Protein 1E3J (pdb70)

Radius of gyration: 20.03 Å; Cα contacts (8 Å, |Δi|>4): 865; chains: 1; bounding box: 38×59×44 Å

B-factor: mean 48.91, std 12.41, range [24.47, 86.2]

CATH classification: 3.40.50.720 (+1 more: 3.90.180.10)

Organism: Bemisia argentifolii (NCBI:txid77855)

Secondary structure (DSSP, 8-state):
--EEEEEEETTEEEEEE-PPP---TTEEEEEEEEEEE-HHHHHHHHHSBSSS-B--S-EE---EEEEEEEEE-TT--S--TT-EEEE--EE--SSSHHHHTT-GGG-TT-EETTBTTB--S-BSEEEEEGGGEEEPPTTS-HHHHHTHHHHHHHHHHHHHHT--TT-EEEEE--SHHHHHHHHHHHHTT-EEEEEES-HHHHHHHHHTT-SEEEE--TTTS-HHHHHHHHHHHSSSPPSEEEE-S--HHHHHHHHHHSPTT-EEEE-S--SS-----HHHHHTTT-EEEE--S-SS-HHHHHHHHHTTS---GGGEEEEEEGGGHHHHHHHHHH--TT-SEEEEE---

Nearest PDB structures (foldseek):
  1e3j-assembly1_A  TM=1.003E+00  e=1.123E-73  Bemisia argentifolii
  3qe3-assembly1_A  TM=9.804E-01  e=4.652E-51  Ovis aries
  3m6i-assembly1_A  TM=9.464E-01  e=6.257E-39  Neurospora crassa
  7y9p-assembly1_A  TM=9.381E-01  e=5.580E-39  Scheffersomyces stipitis
  4ejm-assembly1_A  TM=9.202E-01  e=3.554E-31  Sinorhizobium meliloti 1021

Foldseek 3Di:
DKFFFKDAFAQDTDTGHDDADDEAQQKFKWQWFKFWDAVQLLCCRHHQANPPQHNPGIAGATALTKGFTQGHHNNDDPDDGGFIWQAQFKDAPCPDPCNVVQNRLPHPPIAGDHRPPHHHPLIRMDMDGPVRTDTADPPQDRHNSSVLQLLQLLLQLCVVQVQAAPAEEEEEAQFQNSLSVLLNNVLRNYAYEYEEQFPLSLVVSVVSPHNHYYHDDCVPDPLVVVLVVVPVRDPAQGLEYEYQALAQSSVQSQQVRHAQLGEYEYEHNHDDDHDHDVVSCVVRVYYYHYGRRHGPRSVVSSVCVVVPSGDCVVQAQEEEESVCVVVQSVLNVVPDSSHHMYMYTYDD

InterPro domains:
  IPR002328 Alcohol dehydrogenase, zinc-type, conserved site [PS00059] (65-79)
  IPR011032 GroES-like superfamily [SSF50129] (6-177)
  IPR013149 Alcohol dehydrogenase-like, C-terminal [PF00107] (179-309)
  IPR013154 Alcohol dehydrogenase-like, N-terminal [PF08240] (28-141)
  IPR020843 Enoylreductase domain [SM00829] (12-347)
  IPR036291 NAD(P)-binding domain superfamily [SSF51735] (142-312)
  IPR045306 Sorbitol dehydrogenase-like [cd05285] (7-349)

Sequence (348 aa):
DNLSAVLYKQNDLRLEQRPIPEPKEDEVLLQMAYVGICGSDVHYYEHGRIADFIVKDPMVIGHEASGTVVKVGKNVKHLKKGDRVAVEPGVPCRRCQFCKEGKYNLCPDLTFCATPPDDGNLARYYVHAADFCHKLPDNVSLEEGALLEPLSVGVHACRRAGVQLGTTVLVIGAGPIGLVSVLAAKAYGAFVVCTARSPRRLEVAKNCGADVTLVVDPAKEEESSIIERRIRSAIGDLPNVTIDCSGNEKCITIGINITRTGGTTLMLVGMGSQMVTVPLVNACAREIDIKSVFRYCNDYPIALEMVASGRCNVKQLVTHSFKLEQTVDAFEAARKKADNTIKVMISCRQ

Solvent-accessible surface area: 15018 Å² total; per-residue (Å²): 129,3,24,0,0,0,0,67,113,60,100,26,16,101,58,54,107,70,114,75,46,119,19,138,67,65,29,0,11,0,69,0,0,43,0,0,5,33,53,50,0,12,78,10,20,68,105,8,109,37,59,90,113,85,14,87,105,60,2,8,0,0,11,4,1,0,0,33,1,51,103,50,6,97,118,18,99,110,4,142,162,44,8,65,0,0,0,4,1,4,22,10,36,97,184,28,63,94,22,164,138,41,46,26,13,87,7,95,97,36,59,13,5,2,18,10,126,46,63,3,0,0,5,29,39,28,25,9,7,4,76,15,4,33,109,6,49,108,101,0,45,13,47,18,1,0,2,0,11,4,0,0,18,0,0,16,0,0,112,106,17,36,7,114,153,72,7,21,0,0,0,8,17,4,24,40,49,0,0,0,0,0,6,0,0,64,26,60,31,2,83,0,0,0,8,7,159,7,92,55,37,9,133,32,0,69,106,10,27,8,68,32,47,28,73,5,27,26,88,179,51,132,43,86,52,0,22,94,80,1,97,83,35,23,70,87,25,0,37,4,0,0,1,24,49,5,62,69,116,13,17,31,7,0,0,39,0,0,69,84,55,5,15,0,0,54,24,31,68,46,110,72,178,57,117,40,28,102,114,60,5,104,85,69,136,11,75,66,66,70,16,97,53,5,16,80,1,2,71,61,0,26,100,10,10,23,56,65,148,4,68,0,122,46,3,27,56,44,87,46,65,0,86,91,0,64,43,0,0,73,22,13,99,65,86,47,91,98,12,16,5,3,2,0,34,1,124,123

Structure (mmCIF, N/CA/C/O backbone):
data_1E3J
#
_entry.id   1E3J
#
_cell.length_a   78.822
_cell.length_b   98.395
_cell.length_c   120.924
_cell.angle_alpha   90.00
_cell.angle_beta   90.00
_cell.angle_gamma   90.00
#
_symmetry.space_group_name_H-M   'I 2 2 2'
#
loop_
_entity.id
_entity.type
_entity.pdbx_description
1 polymer 'NADP(H)-DEPENDENT KETOSE REDUCTASE'
2 non-polymer 'ZINC ION'
3 non-polymer 'PHOSPHATE ION'
4 non-polymer 'BORIC ACID'
5 water water
#
loop_
_atom_site.group_PDB
_atom_site.id
_atom_site.type_symbol
_atom_site.label_atom_id
_atom_site.label_alt_id
_atom_site.label_comp_id
_atom_site.label_asym_id
_atom_site.label_entity_id
_atom_site.label_seq_id
_atom_site.pdbx_PDB_ins_code
_atom_site.Cartn_x
_atom_site.Cartn_y
_atom_site.Cartn_z
_atom_site.occupancy
_atom_site.B_iso_or_equiv
_atom_site.auth_seq_id
_atom_site.auth_comp_id
_atom_site.auth_asym_id
_atom_site.auth_atom_id
_atom_site.pdbx_PDB_model_num
ATOM 1 N N . ASP A 1 4 ? 55.012 42.582 76.378 1.00 61.54 4 ASP A N 1
ATOM 2 C CA . ASP A 1 4 ? 54.509 41.558 75.429 1.00 58.31 4 ASP A CA 1
ATOM 3 C C . ASP A 1 4 ? 55.578 40.488 75.206 1.00 57.24 4 ASP A C 1
ATOM 4 O O . ASP A 1 4 ? 55.557 39.780 74.192 1.00 55.03 4 ASP A O 1
ATOM 9 N N . ASN A 1 5 ? 56.530 40.411 76.140 1.00 54.96 5 ASN A N 1
ATOM 10 C CA . ASN A 1 5 ? 57.555 39.376 76.108 1.00 51.64 5 ASN A CA 1
ATOM 11 C C . ASN A 1 5 ? 57.854 38.843 77.506 1.00 49.87 5 ASN A C 1
ATOM 12 O O . ASN A 1 5 ? 59.004 38.882 77.987 1.00 48.40 5 ASN A O 1
ATOM 17 N N . LEU A 1 6 ? 56.800 38.370 78.168 1.00 48.29 6 LEU A N 1
ATOM 18 C CA . LEU A 1 6 ? 56.932 37.775 79.498 1.00 47.45 6 LEU A CA 1
ATOM 19 C C . LEU A 1 6 ? 57.868 36.569 79.303 1.00 46.67 6 LEU A C 1
ATOM 20 O O . LEU A 1 6 ? 57.778 35.867 78.286 1.00 46.15 6 LEU A O 1
ATOM 25 N N . SER A 1 7 ? 58.734 36.317 80.274 1.00 44.60 7 SER A N 1
ATOM 26 C CA . SER A 1 7 ? 59.702 35.228 80.175 1.00 44.03 7 SER A CA 1
ATOM 27 C C . SER A 1 7 ? 59.864 34.607 81.531 1.00 43.71 7 SER A C 1
ATOM 28 O O . SER A 1 7 ? 59.758 35.307 82.525 1.00 45.05 7 SER A O 1
ATOM 31 N N . ALA A 1 8 ? 60.104 33.303 81.587 1.00 41.65 8 ALA A N 1
ATOM 32 C CA . ALA A 1 8 ? 60.300 32.656 82.868 1.00 44.12 8 ALA A CA 1
ATOM 33 C C . ALA A 1 8 ? 61.803 32.652 83.189 1.00 45.93 8 ALA A C 1
ATOM 34 O O . ALA A 1 8 ? 62.549 31.845 82.638 1.00 48.53 8 ALA A O 1
ATOM 36 N N . VAL A 1 9 ? 62.244 33.550 84.074 1.00 46.36 9 VAL A N 1
ATOM 37 C CA . VAL A 1 9 ? 63.649 33.677 84.436 1.00 46.58 9 VAL A CA 1
ATOM 38 C C . VAL A 1 9 ? 64.045 33.028 85.761 1.00 49.46 9 VAL A C 1
ATOM 39 O O . VAL A 1 9 ? 63.497 33.342 86.814 1.00 52.74 9 VAL A O 1
ATOM 43 N N . LEU A 1 10 ? 65.020 32.134 85.715 1.00 49.73 10 LEU A N 1
ATOM 44 C CA . LEU A 1 10 ? 65.489 31.462 86.921 1.00 51.97 10 LEU A CA 1
ATOM 45 C C . LEU A 1 10 ? 66.692 32.228 87.465 1.00 52.82 10 LEU A C 1
ATOM 46 O O . LEU A 1 10 ? 67.732 32.317 86.800 1.00 52.99 10 LEU A O 1
ATOM 51 N N . TYR A 1 11 ? 66.540 32.797 88.660 1.00 53.36 11 TYR A N 1
ATOM 52 C CA . TYR A 1 11 ? 67.607 33.576 89.288 1.00 53.78 11 TYR A CA 1
ATOM 53 C C . TYR A 1 11 ? 68.554 32.717 90.107 1.00 54.49 11 TYR A C 1
ATOM 54 O O . TYR A 1 11 ? 69.726 33.034 90.237 1.00 56.22 11 TYR A O 1
ATOM 63 N N . LYS A 1 12 ? 68.048 31.629 90.663 1.00 55.84 12 LYS A N 1
ATOM 64 C CA . LYS A 1 12 ? 68.874 30.735 91.462 1.00 57.60 12 LYS A CA 1
ATOM 65 C C . LYS A 1 12 ? 67.901 29.714 91.946 1.00 57.60 12 LYS A C 1
ATOM 66 O O . LYS A 1 12 ? 66.709 29.831 91.673 1.00 58.53 12 LYS A O 1
ATOM 72 N N . GLN A 1 13 ? 68.388 28.719 92.670 1.00 59.59 13 GLN A N 1
ATOM 73 C CA . GLN A 1 13 ? 67.516 27.659 93.157 1.00 62.01 13 GLN A CA 1
ATOM 74 C C . GLN A 1 13 ? 66.241 28.193 93.803 1.00 63.02 13 GLN A C 1
ATOM 75 O O . GLN A 1 13 ? 66.282 29.005 94.713 1.00 62.91 13 GLN A O 1
ATOM 78 N N . ASN A 1 14 ? 65.110 27.722 93.299 1.00 63.95 14 ASN A N 1
ATOM 79 C CA . ASN A 1 14 ? 63.794 28.106 93.777 1.00 64.93 14 ASN A CA 1
ATOM 80 C C . ASN A 1 14 ? 63.346 29.531 93.522 1.00 63.87 14 ASN A C 1
ATOM 81 O O . ASN A 1 14 ? 62.267 29.926 93.962 1.00 64.54 14 ASN A O 1
ATOM 86 N N . ASP A 1 15 ? 64.153 30.310 92.813 1.00 61.42 15 ASP A N 1
ATOM 87 C CA . ASP A 1 15 ? 63.757 31.679 92.518 1.00 58.31 15 ASP A CA 1
ATOM 88 C C . ASP A 1 15 ? 63.506 31.804 91.013 1.00 56.73 15 ASP A C 1
ATOM 89 O O . ASP A 1 15 ? 64.407 32.163 90.246 1.00 55.55 15 ASP A O 1
ATOM 94 N N . LEU A 1 16 ? 62.277 31.491 90.610 1.00 54.23 16 LEU A N 1
ATOM 95 C CA . LEU A 1 16 ? 61.867 31.553 89.219 1.00 54.26 16 LEU A CA 1
ATOM 96 C C . LEU A 1 16 ? 60.874 32.686 89.089 1.00 53.39 16 LEU A C 1
ATOM 97 O O . LEU A 1 16 ? 59.768 32.616 89.614 1.00 54.80 16 LEU A O 1
ATOM 102 N N . ARG A 1 17 ? 61.261 33.712 88.351 1.00 51.93 17 ARG A N 1
ATOM 103 C CA . ARG A 1 17 ? 60.427 34.878 88.204 1.00 49.98 17 ARG A CA 1
ATOM 104 C C . ARG A 1 17 ? 59.873 35.091 86.805 1.00 50.90 17 ARG A C 1
ATOM 105 O O . ARG A 1 17 ? 60.590 34.963 85.833 1.00 52.72 17 ARG A O 1
ATOM 113 N N . LEU A 1 18 ? 58.593 35.425 86.700 1.00 49.80 18 LEU A N 1
ATOM 114 C CA . LEU A 1 18 ? 57.981 35.691 85.409 1.00 50.11 18 LEU A CA 1
ATOM 115 C C . LEU A 1 18 ? 58.108 37.163 85.129 1.00 51.93 18 LEU A C 1
ATOM 116 O O . LEU A 1 18 ? 57.372 37.973 85.689 1.00 54.53 18 LEU A O 1
ATOM 121 N N . GLU A 1 19 ? 59.020 37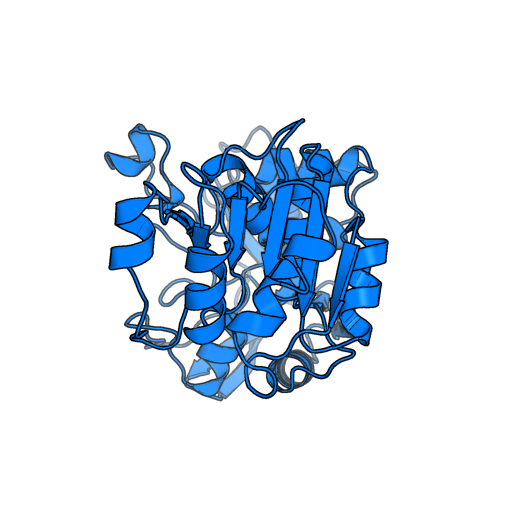.544 84.256 1.00 51.54 19 GLU A N 1
ATOM 122 C CA . GLU A 1 19 ? 59.167 38.957 83.994 1.00 52.51 19 GLU A CA 1
ATOM 123 C C . GLU A 1 19 ? 59.449 39.244 82.542 1.00 52.58 19 GLU A C 1
ATOM 124 O O . GLU A 1 19 ? 59.816 38.346 81.779 1.00 52.82 19 GLU A O 1
ATOM 130 N N . GLN A 1 20 ? 59.288 40.507 82.175 1.00 50.69 20 GLN A N 1
ATOM 131 C CA . GLN A 1 20 ? 59.541 40.967 80.832 1.00 51.37 20 GLN A CA 1
ATOM 132 C C . GLN A 1 20 ? 61.030 40.896 80.455 1.00 51.22 20 GLN A C 1
ATOM 133 O O . GLN A 1 20 ? 61.915 40.992 81.307 1.00 51.20 20 GLN A O 1
ATOM 139 N N . ARG A 1 21 ? 61.283 40.735 79.161 1.00 50.38 21 ARG A N 1
ATOM 140 C CA . ARG A 1 21 ? 62.635 40.709 78.610 1.00 49.31 21 ARG A CA 1
ATOM 141 C C . ARG A 1 21 ? 62.487 41.444 77.305 1.00 48.67 21 ARG A C 1
ATOM 142 O O . ARG A 1 21 ? 61.400 41.493 76.729 1.00 47.88 21 ARG A O 1
ATOM 150 N N . PRO A 1 22 ? 63.557 42.073 76.833 1.00 50.26 22 PRO A N 1
ATOM 151 C CA . PRO A 1 22 ? 63.343 42.745 75.548 1.00 51.12 22 PRO A CA 1
ATOM 152 C C . PRO A 1 22 ? 63.118 41.690 74.443 1.00 52.08 22 PRO A C 1
ATOM 153 O O . PRO A 1 22 ? 63.511 40.536 74.597 1.00 52.45 22 PRO A O 1
ATOM 157 N N . ILE A 1 23 ? 62.451 42.068 73.356 1.00 52.84 23 ILE A N 1
ATOM 158 C CA . ILE A 1 23 ? 62.243 41.135 72.257 1.00 53.17 23 ILE A CA 1
ATOM 159 C C . ILE A 1 23 ? 63.566 41.018 71.491 1.00 53.95 23 ILE A C 1
ATOM 160 O O . ILE A 1 23 ? 64.136 42.018 71.048 1.00 52.53 23 ILE A O 1
ATOM 165 N N . PRO A 1 24 ? 64.072 39.786 71.334 1.00 54.09 24 PRO A N 1
ATOM 166 C CA . PRO A 1 24 ? 65.332 39.539 70.622 1.00 53.91 24 PRO A CA 1
ATOM 167 C C . PRO A 1 24 ? 65.267 39.896 69.136 1.00 54.56 24 PRO A C 1
ATOM 168 O O . PRO A 1 24 ? 64.198 39.902 68.510 1.00 52.98 24 PRO A O 1
ATOM 172 N N . GLU A 1 25 ? 66.433 40.182 68.581 1.00 56.49 25 GLU A N 1
ATOM 173 C CA . GLU A 1 25 ? 66.563 40.505 67.169 1.00 58.83 25 GLU A CA 1
ATOM 174 C C . GLU A 1 25 ? 67.401 39.405 66.474 1.00 57.71 25 GLU A C 1
ATOM 175 O O . GLU A 1 25 ? 68.492 39.060 66.942 1.00 56.95 25 GLU A O 1
ATOM 181 N N . PRO A 1 26 ? 66.888 38.846 65.354 1.00 56.15 26 PRO A N 1
ATOM 182 C CA . PRO A 1 26 ? 67.484 37.789 64.524 1.00 56.27 26 PRO A CA 1
ATOM 183 C C . PRO A 1 26 ? 68.753 38.150 63.746 1.00 57.23 26 PRO A C 1
ATOM 184 O O . PRO A 1 26 ? 68.764 39.106 62.973 1.00 57.29 26 PRO A O 1
ATOM 188 N N . LYS A 1 27 ? 69.811 37.370 63.917 1.00 57.59 27 LYS A N 1
ATOM 189 C CA . LYS A 1 27 ? 71.021 37.612 63.140 1.00 58.86 27 LYS A CA 1
ATOM 190 C C . LYS A 1 27 ? 70.799 37.062 61.723 1.00 57.53 27 LYS A C 1
ATOM 191 O O . LYS A 1 27 ? 69.733 36.512 61.423 1.00 55.86 27 LYS A O 1
ATOM 197 N N . GLU A 1 28 ? 71.806 37.212 60.859 1.00 57.62 28 GLU A N 1
ATOM 198 C CA . GLU A 1 28 ? 71.705 36.804 59.458 1.00 56.28 28 GLU A CA 1
ATOM 199 C C . GLU A 1 28 ? 71.141 35.411 59.217 1.00 55.85 28 GLU A C 1
ATOM 200 O O . GLU A 1 28 ? 70.329 35.205 58.303 1.00 54.78 28 GLU A O 1
ATOM 203 N N . ASP A 1 29 ? 71.561 34.477 60.065 1.00 55.47 29 ASP A N 1
ATOM 204 C CA . ASP A 1 29 ? 71.183 33.069 59.975 1.00 56.77 29 ASP A CA 1
ATOM 205 C C . ASP A 1 29 ? 70.098 32.578 60.954 1.00 56.02 29 ASP A C 1
ATOM 206 O O . ASP A 1 29 ? 69.888 31.358 61.080 1.00 54.63 29 ASP A O 1
ATOM 211 N N . GLU A 1 30 ? 69.413 33.505 61.630 1.00 53.89 30 GLU A N 1
ATOM 212 C CA . GLU A 1 30 ? 68.406 33.147 62.631 1.00 51.01 30 GLU A CA 1
ATOM 213 C C . GLU A 1 30 ? 67.006 33.552 62.254 1.00 50.95 30 GLU A C 1
ATOM 214 O O . GLU A 1 30 ? 66.795 34.228 61.252 1.00 52.14 30 GLU A O 1
ATOM 220 N N . VAL A 1 31 ? 66.036 33.137 63.063 1.00 50.03 31 VAL A N 1
ATOM 221 C CA . VAL A 1 31 ? 64.663 33.536 62.828 1.00 49.79 31 VAL A CA 1
ATOM 222 C C . VAL A 1 31 ? 64.094 33.916 64.175 1.00 50.03 31 VAL A C 1
ATOM 223 O O . VAL A 1 31 ? 64.569 33.438 65.211 1.00 49.46 31 VAL A O 1
ATOM 227 N N . LEU A 1 32 ? 63.092 34.792 64.145 1.00 48.69 32 LEU A N 1
ATOM 228 C CA . LEU A 1 32 ? 62.427 35.255 65.342 1.00 46.34 32 LEU A CA 1
ATOM 229 C C . LEU A 1 32 ? 61.188 34.428 65.489 1.00 44.53 32 LEU A C 1
ATOM 230 O O . LEU A 1 32 ? 60.380 34.321 64.560 1.00 43.98 32 LEU A O 1
ATOM 235 N N . LEU A 1 33 ? 61.021 33.848 66.663 1.00 44.25 33 LEU A N 1
ATOM 236 C CA . LEU A 1 33 ? 59.845 33.027 66.904 1.00 44.67 33 LEU A CA 1
ATOM 237 C C . LEU A 1 33 ? 58.892 33.566 67.953 1.00 45.31 33 LEU A C 1
ATOM 238 O O . LEU A 1 33 ? 59.317 34.055 69.018 1.00 44.57 33 LEU A O 1
ATOM 243 N N . GLN A 1 34 ? 57.604 33.431 67.663 1.00 44.95 34 GLN A N 1
ATOM 244 C CA . GLN A 1 34 ? 56.564 33.787 68.615 1.00 44.67 34 GLN A CA 1
ATOM 245 C C . GLN A 1 34 ? 56.289 32.406 69.195 1.00 42.74 34 GLN A C 1
ATOM 246 O O . GLN A 1 34 ? 55.678 31.567 68.537 1.00 42.94 34 GLN A O 1
ATOM 252 N N . MET A 1 35 ? 56.758 32.155 70.411 1.00 41.97 35 MET A N 1
ATOM 253 C CA . MET A 1 35 ? 56.616 30.831 70.985 1.00 41.52 35 MET A CA 1
ATOM 254 C C . MET A 1 35 ? 55.200 30.359 71.102 1.00 42.86 35 MET A C 1
ATOM 255 O O . MET A 1 35 ? 54.269 31.177 71.248 1.00 44.25 35 MET A O 1
ATOM 260 N N . ALA A 1 36 ? 55.025 29.039 71.031 1.00 41.20 36 ALA A N 1
ATOM 261 C CA . ALA A 1 36 ? 53.701 28.449 71.151 1.00 42.04 36 ALA A CA 1
ATOM 262 C C . ALA A 1 36 ? 53.565 27.492 72.356 1.00 42.60 36 ALA A C 1
ATOM 263 O O . ALA A 1 36 ? 52.716 27.694 73.220 1.00 42.12 36 ALA A O 1
ATOM 265 N N . TYR A 1 37 ? 54.401 26.455 72.413 1.00 43.71 37 TYR A N 1
ATOM 266 C CA . TYR A 1 37 ? 54.355 25.504 73.503 1.00 40.90 37 TYR A CA 1
ATOM 267 C C . TYR A 1 37 ? 55.769 25.182 73.990 1.00 42.51 37 TYR A C 1
ATOM 268 O O . TYR A 1 37 ? 56.740 25.221 73.218 1.00 43.65 37 TYR A O 1
ATOM 277 N N . VAL A 1 38 ? 55.882 24.879 75.276 1.00 41.13 38 VAL A N 1
ATOM 278 C CA . VAL A 1 38 ? 57.148 24.551 75.883 1.00 42.42 38 VAL A CA 1
ATOM 279 C C . VAL A 1 38 ? 56.882 23.479 76.929 1.00 42.31 38 VAL A C 1
ATOM 280 O O . VAL A 1 38 ? 56.135 23.708 77.894 1.00 41.30 38 VAL A O 1
ATOM 284 N N . GLY A 1 39 ? 57.475 22.309 76.720 1.00 40.71 39 GLY A N 1
ATOM 285 C CA . GLY A 1 39 ? 57.298 21.218 77.650 1.00 40.98 39 GLY A CA 1
ATOM 286 C C . GLY A 1 39 ? 58.395 21.326 78.678 1.00 43.08 39 GLY A C 1
ATOM 287 O O . GLY A 1 39 ? 59.400 22.001 78.457 1.00 43.49 39 GLY A O 1
ATOM 288 N N . ILE A 1 40 ? 58.220 20.689 79.821 1.00 43.88 40 ILE A N 1
ATOM 289 C CA . ILE A 1 40 ? 59.264 20.757 80.818 1.00 45.07 40 ILE A CA 1
ATOM 290 C C . ILE A 1 40 ? 59.609 19.359 81.273 1.00 45.59 40 ILE A C 1
ATOM 291 O O . ILE A 1 40 ? 58.772 18.468 81.205 1.00 42.04 40 ILE A O 1
ATOM 296 N N . CYS A 1 41 ? 60.855 19.154 81.704 1.00 48.09 41 CYS A N 1
ATOM 297 C CA . CYS A 1 41 ? 61.260 17.829 82.142 1.00 50.10 41 CYS A CA 1
ATOM 298 C C . CYS A 1 41 ? 62.019 17.886 83.453 1.00 50.57 41 CYS A C 1
ATOM 299 O O . CYS A 1 41 ? 62.202 18.959 84.038 1.00 49.18 41 CYS A O 1
ATOM 302 N N . GLY A 1 42 ? 62.472 16.722 83.907 1.00 52.51 42 GLY A N 1
ATOM 303 C CA . GLY A 1 42 ? 63.192 16.650 85.173 1.00 53.02 42 GLY A CA 1
ATOM 304 C C . GLY A 1 42 ? 64.389 17.578 85.217 1.00 52.24 42 GLY A C 1
ATOM 305 O O . GLY A 1 42 ? 64.719 18.167 86.255 1.00 51.64 42 GLY A O 1
ATOM 306 N N . SER A 1 43 ? 65.036 17.724 84.069 1.00 52.44 43 SER A N 1
ATOM 307 C CA . SER A 1 43 ? 66.197 18.588 83.974 1.00 52.44 43 SER A CA 1
ATOM 308 C C . SER A 1 43 ? 65.852 20.032 84.329 1.00 51.62 43 SER A C 1
ATOM 309 O O . SER A 1 43 ? 66.612 20.682 85.038 1.00 52.14 43 SER A O 1
ATOM 312 N N . ASP A 1 44 ? 64.722 20.544 83.842 1.00 52.09 44 ASP A N 1
ATOM 313 C CA . ASP A 1 44 ? 64.323 21.922 84.195 1.00 53.67 44 ASP A CA 1
ATOM 314 C C . ASP A 1 44 ? 64.015 21.953 85.698 1.00 53.28 44 ASP A C 1
ATOM 315 O O . ASP A 1 44 ? 64.459 22.835 86.433 1.00 52.67 44 ASP A O 1
ATOM 320 N N . VAL A 1 45 ? 63.243 20.978 86.150 1.00 53.51 45 VAL A N 1
ATOM 321 C CA . VAL A 1 45 ? 62.885 20.907 87.561 1.00 54.74 45 VAL A CA 1
ATOM 322 C C . VAL A 1 45 ? 64.126 20.895 88.452 1.00 54.60 45 VAL A C 1
ATOM 323 O O . VAL A 1 45 ? 64.181 21.591 89.455 1.00 54.94 45 VAL A O 1
ATOM 327 N N . HIS A 1 46 ? 65.121 20.111 88.070 1.00 55.27 46 HIS A N 1
ATOM 328 C CA . HIS A 1 46 ? 66.336 20.000 88.849 1.00 57.30 46 HIS A CA 1
ATOM 329 C C . HIS A 1 46 ? 67.082 21.332 88.901 1.00 58.30 46 HIS A C 1
ATOM 330 O O . HIS A 1 46 ? 67.630 21.713 89.941 1.00 57.78 46 HIS A O 1
ATOM 337 N N . TYR A 1 47 ? 67.113 22.055 87.794 1.00 58.50 47 TYR A N 1
ATOM 338 C CA . TYR A 1 47 ? 67.780 23.350 87.824 1.00 60.43 47 TYR A CA 1
ATOM 339 C C . TYR A 1 47 ? 67.039 24.236 88.827 1.00 63.16 47 TYR A C 1
ATOM 340 O O . TYR A 1 47 ? 67.642 24.984 89.602 1.00 62.27 47 TYR A O 1
ATOM 349 N N . TYR A 1 48 ? 65.715 24.114 88.800 1.00 66.21 48 TYR A N 1
ATOM 350 C CA . TYR A 1 48 ? 64.802 24.861 89.654 1.00 70.52 48 TYR A CA 1
ATOM 351 C C . TYR A 1 48 ? 64.983 24.617 91.159 1.00 71.52 48 TYR A C 1
ATOM 352 O O . TYR A 1 48 ? 65.057 25.560 91.940 1.00 70.65 48 TYR A O 1
ATOM 361 N N . GLU A 1 49 ? 65.052 23.355 91.556 1.00 73.52 49 GLU A N 1
ATOM 362 C CA . GLU A 1 49 ? 65.217 23.008 92.962 1.00 76.89 49 GLU A CA 1
ATOM 363 C C . GLU A 1 49 ? 66.620 23.283 93.513 1.00 78.55 49 GLU A C 1
ATOM 364 O O . GLU A 1 49 ? 66.781 23.928 94.562 1.00 79.55 49 GLU A O 1
ATOM 370 N N . HIS A 1 50 ? 67.630 22.795 92.794 1.00 79.08 50 HIS A N 1
ATOM 371 C CA . HIS A 1 50 ? 69.020 22.924 93.212 1.00 78.91 50 HIS A CA 1
ATOM 372 C C . HIS A 1 50 ? 69.832 24.020 92.529 1.00 78.48 50 HIS A C 1
ATOM 373 O O . HIS A 1 50 ? 70.983 24.250 92.888 1.00 78.97 50 HIS A O 1
ATOM 380 N N . GLY A 1 51 ? 69.252 24.700 91.548 1.00 78.20 51 GLY A N 1
ATOM 381 C CA . GLY A 1 51 ? 69.981 25.760 90.866 1.00 78.22 51 GLY A CA 1
ATOM 382 C C . GLY A 1 51 ? 71.193 25.302 90.072 1.00 78.67 51 GLY A C 1
ATOM 383 O O . GLY A 1 51 ? 72.069 26.105 89.759 1.00 78.11 51 GLY A O 1
ATOM 384 N N . ARG A 1 52 ? 71.232 24.013 89.738 1.00 79.31 52 ARG A N 1
ATOM 385 C CA . ARG A 1 52 ? 72.331 23.411 88.980 1.00 81.04 52 ARG A CA 1
ATOM 386 C C . ARG A 1 52 ? 71.964 21.959 88.646 1.00 81.85 52 ARG A C 1
ATOM 387 O O . ARG A 1 52 ? 71.377 21.269 89.477 1.00 81.77 52 ARG A O 1
ATOM 395 N N . ILE A 1 53 ? 72.302 21.485 87.446 1.00 82.75 53 ILE A N 1
ATOM 396 C CA . ILE A 1 53 ? 71.955 20.110 87.084 1.00 83.45 53 ILE A CA 1
ATOM 397 C C . ILE A 1 53 ? 73.184 19.233 86.907 1.00 84.39 53 ILE A C 1
ATOM 398 O O . ILE A 1 53 ? 73.087 18.104 86.410 1.00 84.67 53 ILE A O 1
ATOM 400 N N . ALA A 1 54 ? 74.335 19.754 87.330 1.00 84.74 54 ALA A N 1
ATOM 401 C CA . ALA A 1 54 ? 75.601 19.024 87.252 1.00 85.48 54 ALA A CA 1
ATOM 402 C C . ALA A 1 54 ? 76.734 19.948 87.682 1.00 85.52 54 ALA A C 1
ATOM 403 O O . ALA A 1 54 ? 76.718 20.514 88.777 1.00 85.63 54 ALA A O 1
ATOM 405 N N . ASP A 1 55 ? 77.735 20.073 86.823 1.00 84.87 55 ASP A N 1
ATOM 406 C CA . ASP A 1 55 ? 78.833 20.969 87.095 1.00 83.96 55 ASP A CA 1
ATOM 407 C C . ASP A 1 55 ? 78.347 22.191 86.336 1.00 83.30 55 ASP A C 1
ATOM 408 O O . ASP A 1 55 ? 78.987 23.239 86.320 1.00 83.49 55 ASP A O 1
ATOM 410 N N . PHE A 1 56 ? 77.198 22.020 85.681 1.00 82.51 56 PHE A N 1
ATOM 411 C CA . PHE A 1 56 ? 76.563 23.094 84.928 1.00 81.55 56 PHE A CA 1
ATOM 412 C C . PHE A 1 56 ? 75.714 23.854 85.953 1.00 80.96 56 PHE A C 1
ATOM 413 O O . PHE A 1 56 ? 74.584 23.461 86.250 1.00 80.77 56 PHE A O 1
ATOM 421 N N . ILE A 1 57 ? 76.267 24.930 86.508 1.00 80.32 57 ILE A N 1
ATOM 422 C CA . ILE A 1 57 ? 75.559 25.712 87.524 1.00 80.02 57 ILE A CA 1
ATOM 423 C C . ILE A 1 57 ? 75.050 27.069 87.039 1.00 79.72 57 ILE A C 1
ATOM 424 O O . ILE A 1 57 ? 75.751 27.792 86.305 1.00 78.51 57 ILE A O 1
ATOM 429 N N . VAL A 1 58 ? 73.831 27.410 87.467 1.00 78.46 58 VAL A N 1
ATOM 430 C CA . VAL A 1 58 ? 73.210 28.683 87.103 1.00 77.50 58 VAL A CA 1
ATOM 431 C C . VAL A 1 58 ? 73.841 29.778 87.948 1.00 77.05 58 VAL A C 1
ATOM 432 O O . VAL A 1 58 ? 73.455 29.999 89.095 1.00 76.82 58 VAL A O 1
ATOM 436 N N . LYS A 1 59 ? 74.826 30.447 87.366 1.00 76.37 59 LYS A N 1
ATOM 437 C CA . LYS A 1 59 ? 75.550 31.496 88.054 1.00 75.29 59 LYS A CA 1
ATOM 438 C C . LYS A 1 59 ? 74.813 32.824 87.984 1.00 74.61 59 LYS A C 1
ATOM 439 O O . LYS A 1 59 ? 74.868 33.615 88.919 1.00 75.57 59 LYS A O 1
ATOM 441 N N . ASP A 1 60 ? 74.118 33.057 86.875 1.00 73.75 60 ASP A N 1
ATOM 442 C CA . ASP A 1 60 ? 73.363 34.290 86.657 1.00 72.50 60 ASP A CA 1
ATOM 443 C C . ASP A 1 60 ? 71.949 33.956 86.166 1.00 70.43 60 ASP A C 1
ATOM 444 O O . ASP A 1 60 ? 71.697 32.840 85.703 1.00 69.47 60 ASP A O 1
ATOM 449 N N . PRO A 1 61 ? 71.004 34.915 86.269 1.00 68.00 61 PRO A N 1
ATOM 450 C CA . PRO A 1 61 ? 69.633 34.650 85.811 1.00 65.67 61 PRO A CA 1
ATOM 451 C C . PRO A 1 61 ? 69.627 34.050 84.402 1.00 63.00 61 PRO A C 1
ATOM 452 O O . PRO A 1 61 ? 70.347 34.504 83.515 1.00 63.68 61 PRO A O 1
ATOM 456 N N . MET A 1 62 ? 68.801 33.036 84.203 1.00 58.97 62 MET A N 1
ATOM 457 C CA . MET A 1 62 ? 68.738 32.353 82.925 1.00 55.61 62 MET A CA 1
ATOM 458 C C . MET A 1 62 ? 67.298 32.017 82.529 1.00 51.89 62 MET A C 1
ATOM 459 O O . MET A 1 62 ? 66.558 31.431 83.326 1.00 48.17 62 MET A O 1
ATOM 464 N N . VAL A 1 63 ? 66.890 32.395 81.314 1.00 48.86 63 VAL A N 1
ATOM 465 C CA . VAL A 1 63 ? 65.544 32.022 80.857 1.00 47.06 63 VAL A CA 1
ATOM 466 C C . VAL A 1 63 ? 65.561 30.500 80.812 1.00 45.71 63 VAL A C 1
ATOM 467 O O . VAL A 1 63 ? 66.517 29.895 80.371 1.00 47.37 63 VAL A O 1
ATOM 471 N N . ILE A 1 64 ? 64.494 29.900 81.292 1.00 45.73 64 ILE A N 1
ATOM 472 C CA . ILE A 1 64 ? 64.326 28.464 81.391 1.00 44.45 64 ILE A CA 1
ATOM 473 C C . ILE A 1 64 ? 63.568 27.949 80.126 1.00 42.25 64 ILE A C 1
ATOM 474 O O . ILE A 1 64 ? 63.070 28.744 79.324 1.00 40.31 64 ILE A O 1
ATOM 479 N N . GLY A 1 65 ? 63.505 26.632 79.944 1.00 39.95 65 GLY A N 1
ATOM 480 C CA . GLY A 1 65 ? 62.779 26.066 78.813 1.00 38.71 65 GLY A CA 1
ATOM 481 C C . GLY A 1 65 ? 63.595 25.583 77.620 1.00 38.76 65 GLY A C 1
ATOM 482 O O . GLY A 1 65 ? 64.421 26.333 77.102 1.00 39.23 65 GLY A O 1
ATOM 483 N N . HIS A 1 66 ? 63.376 24.338 77.183 1.00 39.33 66 HIS A N 1
ATOM 484 C CA . HIS A 1 66 ? 64.067 23.821 76.010 1.00 39.58 66 HIS A CA 1
ATOM 485 C C . HIS A 1 66 ? 63.289 22.820 75.116 1.00 40.88 66 HIS A C 1
ATOM 486 O O . HIS A 1 66 ? 63.848 22.259 74.173 1.00 45.27 66 HIS A O 1
ATOM 493 N N . GLU A 1 67 ? 62.027 22.550 75.402 1.00 41.39 67 GLU A N 1
ATOM 494 C CA . GLU A 1 67 ? 61.258 21.612 74.576 1.00 42.44 67 GLU A CA 1
ATOM 495 C C . GLU A 1 67 ? 60.169 22.461 73.976 1.00 42.47 67 GLU A C 1
ATOM 496 O O . GLU A 1 67 ? 59.061 22.529 74.521 1.00 43.81 67 GLU A O 1
ATOM 502 N N . ALA A 1 68 ? 60.458 23.065 72.833 1.00 40.12 68 ALA A N 1
ATOM 503 C CA . ALA A 1 68 ? 59.529 24.010 72.264 1.00 38.89 68 ALA A CA 1
ATOM 504 C C . ALA A 1 68 ? 59.225 24.019 70.787 1.00 40.78 68 ALA A C 1
ATOM 505 O O . ALA A 1 68 ? 59.852 23.321 69.961 1.00 39.74 68 ALA A O 1
ATOM 507 N N . SER A 1 69 ? 58.255 24.875 70.469 1.00 37.87 69 SER A N 1
ATOM 508 C CA . SER A 1 69 ? 57.818 25.115 69.112 1.00 41.33 69 SER A CA 1
ATOM 509 C C . SER A 1 69 ? 57.301 26.552 69.070 1.00 42.23 69 SER A C 1
ATOM 510 O O . SER A 1 69 ? 57.166 27.217 70.102 1.00 42.69 69 SER A O 1
ATOM 513 N N . GLY A 1 70 ? 56.987 27.016 67.875 1.00 42.56 70 GLY A N 1
ATOM 514 C CA . GLY A 1 70 ? 56.512 28.375 67.736 1.00 43.59 70 GLY A CA 1
ATOM 515 C C . GLY A 1 70 ? 56.387 28.734 66.277 1.00 44.71 70 GLY A C 1
ATOM 516 O O . GLY A 1 70 ? 56.671 27.906 65.388 1.00 45.31 70 GLY A O 1
ATOM 517 N N . THR A 1 71 ? 55.992 29.976 66.029 1.00 45.22 71 THR A N 1
ATOM 518 C CA . THR A 1 71 ? 55.782 30.447 64.677 1.00 46.87 71 THR A CA 1
ATOM 519 C C . THR A 1 71 ? 56.786 31.502 64.236 1.00 47.39 71 THR A C 1
ATOM 520 O O . THR A 1 71 ? 57.109 32.429 64.989 1.00 48.11 71 THR A O 1
ATOM 524 N N . VAL A 1 72 ? 57.295 31.351 63.012 1.00 49.02 72 VAL A N 1
ATOM 525 C CA . VAL A 1 72 ? 58.275 32.293 62.486 1.00 48.77 72 VAL A CA 1
ATOM 526 C C . VAL A 1 72 ? 57.605 33.638 62.280 1.00 51.43 72 VAL A C 1
ATOM 527 O O . VAL A 1 72 ? 56.595 33.766 61.590 1.00 50.34 72 VAL A O 1
ATOM 531 N N . VAL A 1 73 ? 58.185 34.649 62.890 1.00 53.69 73 VAL A N 1
ATOM 532 C CA . VAL A 1 73 ? 57.639 35.973 62.768 1.00 57.29 73 VAL A CA 1
ATOM 533 C C . VAL A 1 73 ? 58.511 36.812 61.837 1.00 59.33 73 VAL A C 1
ATOM 534 O O . VAL A 1 73 ? 57.999 37.512 60.971 1.00 60.15 73 VAL A O 1
ATOM 538 N N . LYS A 1 74 ? 59.827 36.675 61.983 1.00 60.79 74 LYS A N 1
ATOM 539 C CA . LYS A 1 74 ? 60.792 37.457 61.219 1.00 62.71 74 LYS A CA 1
ATOM 540 C C . LYS A 1 74 ? 62.018 36.589 60.954 1.00 62.43 74 LYS A C 1
ATOM 541 O O . LYS A 1 74 ? 62.385 35.772 61.793 1.00 61.93 74 LYS A O 1
ATOM 547 N N . VAL A 1 75 ? 62.664 36.777 59.807 1.00 62.39 75 VAL A N 1
ATOM 548 C CA . VAL A 1 75 ? 63.836 35.983 59.492 1.00 62.34 75 VAL A CA 1
ATOM 549 C C . VAL A 1 75 ? 65.031 36.838 59.100 1.00 63.19 75 VAL A C 1
ATOM 550 O O . VAL A 1 75 ? 64.867 37.860 58.440 1.00 64.70 75 VAL A O 1
ATOM 554 N N . GLY A 1 76 ? 66.222 36.409 59.523 1.00 63.19 76 GLY A N 1
ATOM 555 C CA . GLY A 1 76 ? 67.466 37.088 59.197 1.00 63.79 76 GLY A CA 1
ATOM 556 C C . GLY A 1 76 ? 67.755 37.071 57.697 1.00 64.93 76 GLY A C 1
ATOM 557 O O . GLY A 1 76 ? 67.205 36.255 56.954 1.00 64.75 76 GLY A O 1
ATOM 558 N N . LYS A 1 77 ? 68.632 37.968 57.247 1.00 65.92 77 LYS A N 1
ATOM 559 C CA . LYS A 1 77 ? 68.953 38.108 55.823 1.00 65.40 77 LYS A CA 1
ATOM 560 C C . LYS A 1 77 ? 69.189 36.850 54.994 1.00 65.89 77 LYS A C 1
ATOM 561 O O . LYS A 1 77 ? 68.517 36.629 53.981 1.00 65.98 77 LYS A O 1
ATOM 563 N N . ASN A 1 78 ? 70.134 36.021 55.419 1.00 65.85 78 ASN A N 1
ATOM 564 C CA . ASN A 1 78 ? 70.469 34.823 54.665 1.00 64.93 78 ASN A CA 1
ATOM 565 C C . ASN A 1 78 ? 69.550 33.619 54.815 1.00 65.12 78 ASN A C 1
ATOM 566 O O . ASN A 1 78 ? 69.757 32.591 54.163 1.00 64.62 78 ASN A O 1
ATOM 571 N N . VAL A 1 79 ? 68.516 33.746 55.644 1.00 63.79 79 VAL A N 1
ATOM 572 C CA . VAL A 1 79 ? 67.582 32.641 55.826 1.00 62.20 79 VAL A CA 1
ATOM 573 C C . VAL A 1 79 ? 66.663 32.512 54.624 1.00 62.17 79 VAL A C 1
ATOM 574 O O . VAL A 1 79 ? 65.870 33.416 54.329 1.00 61.91 79 VAL A O 1
ATOM 578 N N . LYS A 1 80 ? 66.748 31.376 53.942 1.00 62.04 80 LYS A N 1
ATOM 579 C CA . LYS A 1 80 ? 65.923 31.172 52.759 1.00 62.06 80 LYS A CA 1
ATOM 580 C C . LYS A 1 80 ? 64.882 30.073 52.863 1.00 61.54 80 LYS A C 1
ATOM 581 O O . LYS A 1 80 ? 63.841 30.160 52.222 1.00 62.59 80 LYS A O 1
ATOM 583 N N . HIS A 1 81 ? 65.140 29.044 53.668 1.00 60.79 81 HIS A N 1
ATOM 584 C CA . HIS A 1 81 ? 64.190 27.934 53.782 1.00 60.57 81 HIS A CA 1
ATOM 585 C C . HIS A 1 81 ? 62.957 28.156 54.674 1.00 59.98 81 HIS A C 1
ATOM 586 O O . HIS A 1 81 ? 61.955 27.454 54.550 1.00 61.12 81 HIS A O 1
ATOM 593 N N . LEU A 1 82 ? 63.020 29.121 55.574 1.00 59.83 82 LEU A N 1
ATOM 594 C CA . LEU A 1 82 ? 61.873 29.405 56.438 1.00 59.64 82 LEU A CA 1
ATOM 595 C C . LEU A 1 82 ? 61.397 30.823 56.153 1.00 59.69 82 LEU A C 1
ATOM 596 O O . LEU A 1 82 ? 62.204 31.716 55.859 1.00 59.69 82 LEU A O 1
ATOM 601 N N . LYS A 1 83 ? 60.090 31.025 56.238 1.00 59.86 83 LYS A N 1
ATOM 602 C CA . LYS A 1 83 ? 59.513 32.336 56.015 1.00 61.13 83 LYS A CA 1
ATOM 603 C C . LYS A 1 83 ? 58.470 32.626 57.093 1.00 61.80 83 LYS A C 1
ATOM 604 O O . LYS A 1 83 ? 57.997 31.715 57.788 1.00 61.39 83 LYS A O 1
ATOM 610 N N . LYS A 1 84 ? 58.124 33.901 57.229 1.00 61.42 84 LYS A N 1
ATOM 611 C CA . LYS A 1 84 ? 57.144 34.345 58.209 1.00 60.63 84 LYS A CA 1
ATOM 612 C C . LYS A 1 84 ? 55.897 33.473 58.194 1.00 57.77 84 LYS A C 1
ATOM 613 O O . LYS A 1 84 ? 55.387 33.130 57.138 1.00 56.50 84 LYS A O 1
ATOM 619 N N . GLY A 1 85 ? 55.404 33.118 59.376 1.00 56.09 85 GLY A N 1
ATOM 620 C CA . GLY A 1 85 ? 54.206 32.301 59.442 1.00 52.98 85 GLY A CA 1
ATOM 621 C C . GLY A 1 85 ? 54.459 30.803 59.492 1.00 52.58 85 GLY A C 1
ATOM 622 O O . GLY A 1 85 ? 53.543 30.042 59.791 1.00 51.91 85 GLY A O 1
ATOM 623 N N . ASP A 1 86 ? 55.678 30.358 59.187 1.00 51.20 86 ASP A N 1
ATOM 624 C CA . ASP A 1 86 ? 55.956 28.926 59.243 1.00 50.21 86 ASP A CA 1
ATOM 625 C C . ASP A 1 86 ? 55.924 28.419 60.691 1.00 48.71 86 ASP A C 1
ATOM 626 O O . ASP A 1 86 ? 56.393 29.091 61.619 1.00 49.88 86 ASP A O 1
ATOM 631 N N . ARG A 1 87 ? 55.359 27.238 60.886 1.00 46.91 87 ARG A N 1
ATOM 632 C CA . ARG A 1 87 ? 55.290 26.640 62.210 1.00 46.21 87 ARG A CA 1
ATOM 633 C C . ARG A 1 87 ? 56.473 25.705 62.352 1.00 44.57 87 ARG A C 1
ATOM 634 O O . ARG A 1 87 ? 56.709 24.851 61.496 1.00 43.86 87 ARG A O 1
ATOM 642 N N . VAL A 1 88 ? 57.220 25.873 63.441 1.00 43.37 88 VAL A N 1
ATOM 643 C CA . VAL A 1 88 ? 58.402 25.061 63.684 1.00 40.82 88 VAL A CA 1
ATOM 644 C C . VAL A 1 88 ? 58.590 24.481 65.083 1.00 40.55 88 VAL A C 1
ATOM 645 O O . VAL A 1 88 ? 58.105 25.010 66.103 1.00 40.46 88 VAL A O 1
ATOM 649 N N . ALA A 1 89 ? 59.351 23.403 65.106 1.00 38.54 89 ALA A N 1
ATOM 650 C CA . ALA A 1 89 ? 59.737 22.740 66.330 1.00 38.33 89 ALA A CA 1
ATOM 651 C C . ALA A 1 89 ? 61.181 23.242 66.487 1.00 38.87 89 ALA A C 1
ATOM 652 O O . ALA A 1 89 ? 61.881 23.386 65.507 1.00 40.39 89 ALA A O 1
ATOM 654 N N . VAL A 1 90 ? 61.604 23.539 67.714 1.00 38.57 90 VAL A N 1
ATOM 655 C CA . VAL A 1 90 ? 62.914 24.084 67.978 1.00 37.61 90 VAL A CA 1
ATOM 656 C C . VAL A 1 90 ? 63.863 23.020 68.501 1.00 38.84 90 VAL A C 1
ATOM 657 O O . VAL A 1 90 ? 63.638 22.452 69.563 1.00 38.18 90 VAL A O 1
ATOM 661 N N . GLU A 1 91 ? 64.925 22.732 67.756 1.00 38.93 91 GLU A N 1
ATOM 662 C CA . GLU A 1 91 ? 65.882 21.740 68.245 1.00 38.78 91 GLU A CA 1
ATOM 663 C C . GLU A 1 91 ? 66.767 22.654 69.043 1.00 36.96 91 GLU A C 1
ATOM 664 O O . GLU A 1 91 ? 67.462 23.516 68.491 1.00 38.06 91 GLU A O 1
ATOM 670 N N . PRO A 1 92 ? 66.755 22.477 70.359 1.00 37.55 92 PRO A N 1
ATOM 671 C CA . PRO A 1 92 ? 67.532 23.312 71.292 1.00 39.10 92 PRO A CA 1
ATOM 672 C C . PRO A 1 92 ? 69.049 23.343 71.328 1.00 40.90 92 PRO A C 1
ATOM 673 O O . PRO A 1 92 ? 69.612 24.279 71.890 1.00 43.77 92 PRO A O 1
ATOM 677 N N . GLY A 1 93 ? 69.728 22.339 70.789 1.00 38.73 93 GLY A N 1
ATOM 678 C CA . GLY A 1 93 ? 71.178 22.392 70.883 1.00 38.90 93 GLY A CA 1
ATOM 679 C C . GLY A 1 93 ? 71.791 22.859 69.578 1.00 38.70 93 GLY A C 1
ATOM 680 O O . GLY A 1 93 ? 71.605 22.218 68.546 1.00 37.35 93 GLY A O 1
ATOM 681 N N . VAL A 1 94 ? 72.483 23.992 69.611 1.00 37.40 94 VAL A N 1
ATOM 682 C CA . VAL A 1 94 ? 73.122 24.521 68.409 1.00 36.17 94 VAL A CA 1
ATOM 683 C C . VAL A 1 94 ? 74.613 24.402 68.641 1.00 35.08 94 VAL A C 1
ATOM 684 O O . VAL A 1 94 ? 75.156 25.017 69.544 1.00 35.24 94 VAL A O 1
ATOM 688 N N . PRO A 1 95 ? 75.288 23.564 67.839 1.00 33.12 95 PRO A N 1
ATOM 689 C CA . PRO A 1 95 ? 76.720 23.286 67.894 1.00 34.40 95 PRO A CA 1
ATOM 690 C C . PRO A 1 95 ? 77.613 24.369 67.257 1.00 35.41 95 PRO A C 1
ATOM 691 O O . PRO A 1 95 ? 77.097 25.281 66.629 1.00 35.03 95 PRO A O 1
ATOM 695 N N . CYS A 1 96 ? 78.935 24.247 67.398 1.00 34.26 96 CYS A N 1
ATOM 696 C CA . CYS A 1 96 ? 79.853 25.253 66.835 1.00 37.85 96 CYS A CA 1
ATOM 697 C C . CYS A 1 96 ? 80.018 25.095 65.317 1.00 39.55 96 CYS A C 1
ATOM 698 O O . CYS A 1 96 ? 80.397 26.051 64.604 1.00 42.37 96 CYS A O 1
ATOM 701 N N . ARG A 1 97 ? 79.727 23.895 64.820 1.00 39.24 97 ARG A N 1
ATOM 702 C CA . ARG A 1 97 ? 79.807 23.600 63.392 1.00 38.56 97 ARG A CA 1
ATOM 703 C C . ARG A 1 97 ? 81.252 23.588 62.840 1.00 38.58 97 ARG A C 1
ATOM 704 O O . ARG A 1 97 ? 81.434 23.573 61.643 1.00 38.64 97 ARG A O 1
ATOM 712 N N . ARG A 1 98 ? 82.263 23.602 63.695 1.00 38.32 98 ARG A N 1
ATOM 713 C CA . ARG A 1 98 ? 83.649 23.659 63.219 1.00 40.10 98 ARG A CA 1
ATOM 714 C C . ARG A 1 98 ? 84.603 22.750 63.976 1.00 39.70 98 ARG A C 1
ATOM 715 O O . ARG A 1 98 ? 85.793 22.727 63.683 1.00 41.38 98 ARG A O 1
ATOM 723 N N . CYS A 1 99 ? 84.136 22.041 64.994 1.00 34.76 99 CYS A N 1
ATOM 724 C CA . CYS A 1 99 ? 85.091 21.179 65.644 1.00 35.74 99 CYS A CA 1
ATOM 725 C C . CYS A 1 99 ? 85.046 19.781 64.945 1.00 34.66 99 CYS A C 1
ATOM 726 O O . CYS A 1 99 ? 84.274 19.575 63.983 1.00 33.32 99 CYS A O 1
ATOM 729 N N . GLN A 1 100 ? 85.876 18.848 65.387 1.00 34.73 100 GLN A N 1
ATOM 730 C CA . GLN A 1 100 ? 85.870 17.507 64.784 1.00 37.48 100 GLN A CA 1
ATOM 731 C C . GLN A 1 100 ? 84.549 16.787 65.065 1.00 38.12 100 GLN A C 1
ATOM 732 O O . GLN A 1 100 ? 84.106 15.993 64.235 1.00 39.61 100 GLN A O 1
ATOM 734 N N . PHE A 1 101 ? 83.900 17.061 66.206 1.00 36.33 101 PHE A N 1
ATOM 735 C CA . PHE A 1 101 ? 82.622 16.380 66.490 1.00 35.22 101 PHE A CA 1
ATOM 736 C C . PHE A 1 101 ? 81.552 16.837 65.529 1.00 33.79 101 PHE A C 1
ATOM 737 O O . PHE A 1 101 ? 80.769 16.011 65.050 1.00 32.62 101 PHE A O 1
ATOM 745 N N . CYS A 1 102 ? 81.514 18.141 65.225 1.00 33.54 102 CYS A N 1
ATOM 746 C CA . CYS A 1 102 ? 80.503 18.626 64.268 1.00 33.85 102 CYS A CA 1
ATOM 747 C C . CYS A 1 102 ? 80.841 18.162 62.835 1.00 33.27 102 CYS A C 1
ATOM 748 O O . CYS A 1 102 ? 79.968 17.790 62.068 1.00 32.21 102 CYS A O 1
ATOM 751 N N . LYS A 1 103 ? 82.115 18.171 62.467 1.00 34.91 103 LYS A N 1
ATOM 752 C CA . LYS A 1 103 ? 82.478 17.763 61.090 1.00 37.04 103 LYS A CA 1
ATOM 753 C C . LYS A 1 103 ? 82.229 16.283 60.859 1.00 36.49 103 LYS A C 1
ATOM 754 O O . LYS A 1 103 ? 81.947 15.846 59.744 1.00 37.73 103 LYS A O 1
ATOM 760 N N . GLU A 1 104 ? 82.333 15.509 61.927 1.00 37.75 104 GLU A N 1
ATOM 761 C CA . GLU A 1 104 ? 82.093 14.090 61.830 1.00 41.11 104 GLU A CA 1
ATOM 762 C C . GLU A 1 104 ? 80.650 13.667 62.011 1.00 39.69 104 GLU A C 1
ATOM 763 O O . GLU A 1 104 ? 80.360 12.494 62.064 1.00 43.41 104 GLU A O 1
ATOM 769 N N . GLY A 1 105 ? 79.729 14.607 62.100 1.00 40.69 105 GLY A N 1
ATOM 770 C CA . GLY A 1 105 ? 78.338 14.213 62.281 1.00 39.93 105 GLY A CA 1
ATOM 771 C C . GLY A 1 105 ? 77.928 13.882 63.714 1.00 39.04 105 GLY A C 1
ATOM 772 O O . GLY A 1 105 ? 76.918 13.210 63.935 1.00 38.89 105 GLY A O 1
ATOM 773 N N . LYS A 1 106 ? 78.702 14.337 64.694 1.00 37.81 106 LYS A N 1
ATOM 774 C CA . LYS A 1 106 ? 78.332 14.090 66.103 1.00 37.45 106 LYS A CA 1
ATOM 775 C C . LYS A 1 106 ? 78.161 15.444 66.759 1.00 34.49 106 LYS A C 1
ATOM 776 O O . LYS A 1 106 ? 78.814 15.728 67.757 1.00 32.58 106 LYS A O 1
ATOM 779 N N . TYR A 1 107 ? 77.289 16.293 66.218 1.00 32.78 107 TYR A N 1
ATOM 780 C CA . TYR A 1 107 ? 77.215 17.622 66.822 1.00 33.46 107 TYR A CA 1
ATOM 781 C C . TYR A 1 107 ? 76.673 17.670 68.262 1.00 33.00 107 TYR A C 1
ATOM 782 O O . TYR A 1 107 ? 77.016 18.584 69.005 1.00 30.81 107 TYR A O 1
ATOM 791 N N . ASN A 1 108 ? 75.903 16.656 68.685 1.00 34.98 108 ASN A N 1
ATOM 792 C CA . ASN A 1 108 ? 75.391 16.631 70.074 1.00 32.26 108 ASN A CA 1
ATOM 793 C C . ASN A 1 108 ? 76.546 16.520 71.053 1.00 33.58 108 ASN A C 1
ATOM 794 O O . ASN A 1 108 ? 76.380 16.772 72.230 1.00 34.26 108 ASN A O 1
ATOM 799 N N . LEU A 1 109 ? 77.738 16.175 70.575 1.00 33.11 109 LEU A N 1
ATOM 800 C CA . LEU A 1 109 ? 78.889 16.080 71.483 1.00 33.50 109 LEU A CA 1
ATOM 801 C C . LEU A 1 109 ? 79.813 17.298 71.333 1.00 34.45 109 LEU A C 1
ATOM 802 O O . LEU A 1 109 ? 80.882 17.353 71.933 1.00 35.69 109 LEU A O 1
ATOM 807 N N . CYS A 1 110 ? 79.417 18.255 70.521 1.00 32.23 110 CYS A N 1
ATOM 808 C CA . CYS A 1 110 ? 80.239 19.435 70.338 1.00 38.57 110 CYS A CA 1
ATOM 809 C C . CYS A 1 110 ? 80.606 20.041 71.699 1.00 40.06 110 CYS A C 1
ATOM 810 O O . CYS A 1 110 ? 79.744 20.218 72.557 1.00 40.16 110 CYS A O 1
ATOM 813 N N . PRO A 1 111 ? 81.883 20.361 71.924 1.00 41.43 111 PRO A N 1
ATOM 814 C CA . PRO A 1 111 ? 82.176 20.938 73.245 1.00 43.53 111 PRO A CA 1
ATOM 815 C C . PRO A 1 111 ? 81.663 22.366 73.459 1.00 46.35 111 PRO A C 1
ATOM 816 O O . PRO A 1 111 ? 81.524 22.788 74.607 1.00 47.49 111 PRO A O 1
ATOM 820 N N . ASP A 1 112 ? 81.410 23.105 72.372 1.00 45.72 112 ASP A N 1
ATOM 821 C CA . ASP A 1 112 ? 80.916 24.472 72.497 1.00 45.69 112 ASP A CA 1
ATOM 822 C C . ASP A 1 112 ? 79.440 24.501 72.137 1.00 45.31 112 ASP A C 1
ATOM 823 O O . ASP A 1 112 ? 78.926 25.491 71.606 1.00 44.08 112 ASP A O 1
ATOM 828 N N . LEU A 1 113 ? 78.763 23.394 72.402 1.00 43.92 113 LEU A N 1
ATOM 829 C CA . LEU A 1 113 ? 77.336 23.335 72.120 1.00 45.67 113 LEU A CA 1
ATOM 830 C C . LEU A 1 113 ? 76.605 24.364 73.019 1.00 45.47 113 LEU A C 1
ATOM 831 O O . LEU A 1 113 ? 76.944 24.527 74.201 1.00 43.97 113 LEU A O 1
ATOM 836 N N . THR A 1 114 ? 75.636 25.076 72.470 1.00 45.09 114 THR A N 1
ATOM 837 C CA . THR A 1 114 ? 74.867 25.977 73.330 1.00 47.38 114 THR A CA 1
ATOM 838 C C . THR A 1 114 ? 73.496 25.303 73.426 1.00 47.57 114 THR A C 1
ATOM 839 O O . THR A 1 114 ? 72.766 25.206 72.435 1.00 48.97 114 THR A O 1
ATOM 843 N N . PHE A 1 115 ? 73.150 24.809 74.600 1.00 46.57 115 PHE A N 1
ATOM 844 C CA . PHE A 1 115 ? 71.844 24.161 74.740 1.00 46.80 115 PHE A CA 1
ATOM 845 C C . PHE A 1 115 ? 70.855 25.044 75.565 1.00 47.02 115 PHE A C 1
ATOM 846 O O . PHE A 1 115 ? 71.185 25.450 76.701 1.00 46.21 115 PHE A O 1
ATOM 854 N N . CYS A 1 116 ? 69.684 25.360 74.986 1.00 46.03 116 CYS A N 1
ATOM 855 C CA . CYS A 1 116 ? 68.646 26.185 75.662 1.00 49.01 116 CYS A CA 1
ATOM 856 C C . CYS A 1 116 ? 68.376 25.778 77.123 1.00 49.55 116 CYS A C 1
ATOM 857 O O . CYS A 1 116 ? 67.960 24.642 77.376 1.00 50.45 116 CYS A O 1
ATOM 860 N N . ALA A 1 117 ? 68.593 26.700 78.065 1.00 50.53 117 ALA A N 1
ATOM 861 C CA . ALA A 1 117 ? 68.315 26.460 79.501 1.00 51.89 117 ALA A CA 1
ATOM 862 C C . ALA A 1 117 ? 69.352 25.617 80.236 1.00 53.54 117 ALA A C 1
ATOM 863 O O . ALA A 1 117 ? 69.053 24.999 81.260 1.00 54.36 117 ALA A O 1
ATOM 865 N N . THR A 1 118 ? 70.558 25.569 79.674 1.00 56.34 118 THR A N 1
ATOM 866 C CA . THR A 1 118 ? 71.703 24.873 80.266 1.00 56.34 118 THR A CA 1
ATOM 867 C C . THR A 1 118 ? 72.610 26.075 80.495 1.00 57.59 118 THR A C 1
ATOM 868 O O . THR A 1 118 ? 73.117 26.670 79.542 1.00 57.69 118 THR A O 1
ATOM 872 N N . PRO A 1 119 ? 72.788 26.477 81.768 1.00 58.06 119 PRO A N 1
ATOM 873 C CA . PRO A 1 119 ? 73.645 27.639 82.035 1.00 58.48 119 PRO A CA 1
ATOM 874 C C . PRO A 1 119 ? 74.942 27.503 81.243 1.00 59.15 119 PRO A C 1
ATOM 875 O O . PRO A 1 119 ? 75.522 26.410 81.185 1.00 58.71 119 PRO A O 1
ATOM 879 N N . PRO A 1 120 ? 75.435 28.615 80.659 1.00 59.34 120 PRO A N 1
ATOM 880 C CA . PRO A 1 120 ? 74.868 29.973 80.700 1.00 58.92 120 PRO A CA 1
ATOM 881 C C . PRO A 1 120 ? 73.887 30.370 79.588 1.00 58.78 120 PRO A C 1
ATOM 882 O O . PRO A 1 120 ? 73.583 31.557 79.448 1.00 60.61 120 PRO A O 1
ATOM 886 N N . ASP A 1 121 ? 73.383 29.419 78.805 1.00 56.40 121 ASP A N 1
ATOM 887 C CA . ASP A 1 121 ? 72.491 29.785 77.705 1.00 54.73 121 ASP A CA 1
ATOM 888 C C . ASP A 1 121 ? 70.972 29.807 77.964 1.00 53.59 121 ASP A C 1
ATOM 889 O O . ASP A 1 121 ? 70.367 28.805 78.399 1.00 52.49 121 ASP A O 1
ATOM 894 N N . ASP A 1 122 ? 70.377 30.966 77.666 1.00 51.15 122 ASP A N 1
ATOM 895 C CA . ASP A 1 122 ? 68.945 31.212 77.855 1.00 49.78 122 ASP A CA 1
ATOM 896 C C . ASP A 1 122 ? 68.053 30.273 77.049 1.00 48.32 122 ASP A C 1
ATOM 897 O O . ASP A 1 122 ? 68.337 29.973 75.891 1.00 46.94 122 ASP A O 1
ATOM 902 N N . GLY A 1 123 ? 66.952 29.866 77.680 1.00 44.73 123 GLY A N 1
ATOM 903 C CA . GLY A 1 123 ? 65.986 28.982 77.074 1.00 41.13 123 GLY A CA 1
ATOM 904 C C . GLY A 1 123 ? 64.879 29.703 76.347 1.00 39.96 123 GLY A C 1
ATOM 905 O O . GLY A 1 123 ? 64.954 30.885 76.075 1.00 39.20 123 GLY A O 1
ATOM 906 N N . ASN A 1 124 ? 63.805 29.003 76.040 1.00 40.48 124 ASN A N 1
ATOM 907 C CA . ASN A 1 124 ? 62.767 29.660 75.267 1.00 40.24 124 ASN A CA 1
ATOM 908 C C . ASN A 1 124 ? 61.370 29.697 75.923 1.00 39.60 124 ASN A C 1
ATOM 909 O O . ASN A 1 124 ? 60.363 29.713 75.204 1.00 37.63 124 ASN A O 1
ATOM 914 N N . LEU A 1 125 ? 61.298 29.663 77.258 1.00 37.58 125 LEU A N 1
ATOM 915 C CA . LEU A 1 125 ? 59.998 29.723 77.918 1.00 39.11 125 LEU A CA 1
ATOM 916 C C . LEU A 1 125 ? 59.815 31.216 78.051 1.00 38.72 125 LEU A C 1
ATOM 917 O O . LEU A 1 125 ? 60.134 31.787 79.068 1.00 40.25 125 LEU A O 1
ATOM 922 N N . ALA A 1 126 ? 59.369 31.832 76.963 1.00 38.02 126 ALA A N 1
ATOM 923 C CA . ALA A 1 126 ? 59.177 33.268 76.848 1.00 39.67 126 ALA A CA 1
ATOM 924 C C . ALA A 1 126 ? 58.208 33.423 75.679 1.00 40.94 126 ALA A C 1
ATOM 925 O O . ALA A 1 126 ? 57.906 32.432 75.003 1.00 40.58 126 ALA A O 1
ATOM 927 N N . ARG A 1 127 ? 57.748 34.645 75.426 1.00 40.81 127 ARG A N 1
ATOM 928 C CA . ARG A 1 127 ? 56.782 34.872 74.347 1.00 42.96 127 ARG A CA 1
ATOM 929 C C . ARG A 1 127 ? 57.493 34.875 73.021 1.00 41.41 127 ARG A C 1
ATOM 9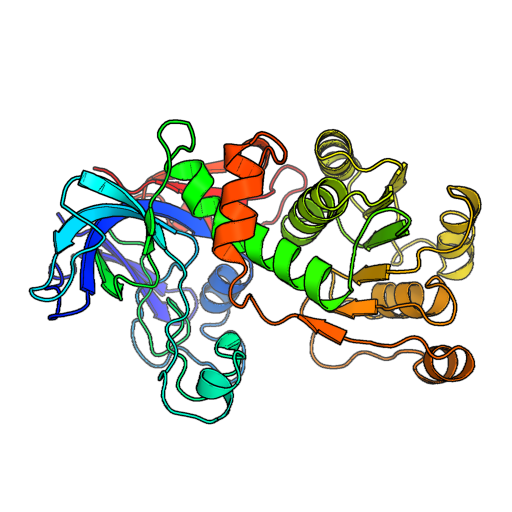30 O O . ARG A 1 127 ? 56.937 34.471 72.006 1.00 39.87 127 ARG A O 1
ATOM 938 N N . TYR A 1 128 ? 58.703 35.406 73.040 1.00 40.95 128 TYR A N 1
ATOM 939 C CA . TYR A 1 128 ? 59.512 35.498 71.848 1.00 44.55 128 TYR A CA 1
ATOM 940 C C . TYR A 1 128 ? 60.878 34.897 72.056 1.00 43.86 128 TYR A C 1
ATOM 941 O O . TYR A 1 128 ? 61.442 34.966 73.151 1.00 45.51 128 TYR A O 1
ATOM 950 N N . TYR A 1 129 ? 61.419 34.349 70.975 1.00 43.12 129 TYR A N 1
ATOM 951 C CA . TYR A 1 129 ? 62.723 33.696 71.023 1.00 42.04 129 TYR A CA 1
ATOM 952 C C . TYR A 1 129 ? 63.358 33.700 69.649 1.00 39.95 129 TYR A C 1
ATOM 953 O O . TYR A 1 129 ? 62.683 33.563 68.628 1.00 42.02 129 TYR A O 1
ATOM 962 N N . VAL A 1 130 ? 64.660 33.870 69.622 1.00 41.06 130 VAL A N 1
ATOM 963 C CA . VAL A 1 130 ? 65.423 33.872 68.370 1.00 41.99 130 VAL A CA 1
ATOM 964 C C . VAL A 1 130 ? 66.246 32.554 68.347 1.00 42.05 130 VAL A C 1
ATOM 965 O O . VAL A 1 130 ? 66.764 32.150 69.382 1.00 40.92 130 VAL A O 1
ATOM 969 N N . HIS A 1 131 ? 66.360 31.887 67.195 1.00 41.71 131 HIS A N 1
ATOM 970 C CA . HIS A 1 131 ? 67.096 30.605 67.127 1.00 39.93 131 HIS A CA 1
ATOM 971 C C . HIS A 1 131 ? 67.674 30.388 65.728 1.00 39.34 131 HIS A C 1
ATOM 972 O O . HIS A 1 131 ? 67.096 30.859 64.741 1.00 36.99 131 HIS A O 1
ATOM 979 N N . ALA A 1 132 ? 68.792 29.662 65.638 1.00 39.64 132 ALA A N 1
ATOM 980 C CA . ALA A 1 132 ? 69.424 29.371 64.328 1.00 40.00 132 ALA A CA 1
ATOM 981 C C . ALA A 1 132 ? 68.386 28.709 63.451 1.00 39.47 132 ALA A C 1
ATOM 982 O O . ALA A 1 132 ? 67.728 27.758 63.871 1.00 40.59 132 ALA A O 1
ATOM 984 N N . ALA A 1 133 ? 68.235 29.212 62.237 1.00 38.74 133 ALA A N 1
ATOM 985 C CA . ALA A 1 133 ? 67.239 28.718 61.302 1.00 37.93 133 ALA A CA 1
ATOM 986 C C . ALA A 1 133 ? 67.370 27.270 60.920 1.00 40.17 133 ALA A C 1
ATOM 987 O O . ALA A 1 133 ? 66.360 26.591 60.691 1.00 38.72 133 ALA A O 1
ATOM 989 N N . ASP A 1 134 ? 68.601 26.783 60.824 1.00 40.33 134 ASP A N 1
ATOM 990 C CA . ASP A 1 134 ? 68.759 25.398 60.430 1.00 42.77 134 ASP A CA 1
ATOM 991 C C . ASP A 1 134 ? 68.357 24.432 61.559 1.00 43.17 134 ASP A C 1
ATOM 992 O O . ASP A 1 134 ? 68.352 23.208 61.361 1.00 42.09 134 ASP A O 1
ATOM 997 N N . PHE A 1 135 ? 68.049 24.963 62.745 1.00 42.57 135 PHE A N 1
ATOM 998 C CA . PHE A 1 135 ? 67.639 24.082 63.833 1.00 41.38 135 PHE A CA 1
ATOM 999 C C . PHE A 1 135 ? 66.188 24.307 64.182 1.00 41.04 135 PHE A C 1
ATOM 1000 O O . PHE A 1 135 ? 65.763 24.053 65.295 1.00 42.53 135 PHE A O 1
ATOM 1008 N N . CYS A 1 136 ? 65.424 24.796 63.218 1.00 41.35 136 CYS A N 1
ATOM 1009 C CA . CYS A 1 136 ? 64.001 24.998 63.407 1.00 41.93 136 CYS A CA 1
ATOM 1010 C C . CYS A 1 136 ? 63.415 24.156 62.292 1.00 43.50 136 CYS A C 1
ATOM 1011 O O . CYS A 1 136 ? 63.614 24.464 61.129 1.00 45.84 136 CYS A O 1
ATOM 1014 N N . HIS A 1 137 ? 62.666 23.116 62.645 1.00 42.85 137 HIS A N 1
ATOM 1015 C CA . HIS A 1 137 ? 62.088 22.210 61.674 1.00 42.77 137 HIS A CA 1
ATOM 1016 C C . HIS A 1 137 ? 60.628 22.555 61.335 1.00 44.89 137 HIS A C 1
ATOM 1017 O O . HIS A 1 137 ? 59.717 22.480 62.174 1.00 44.62 137 HIS A O 1
ATOM 1024 N N . LYS A 1 138 ? 60.412 22.920 60.083 1.00 46.29 138 LYS A N 1
ATOM 1025 C CA . LYS A 1 138 ? 59.102 23.310 59.630 1.00 47.18 138 LYS A CA 1
ATOM 1026 C C . LYS A 1 138 ? 58.136 22.186 59.845 1.00 45.93 138 LYS A C 1
ATOM 1027 O O . LYS A 1 138 ? 58.463 21.038 59.566 1.00 47.23 138 LYS A O 1
ATOM 1033 N N . LEU A 1 139 ? 56.942 22.512 60.317 1.00 45.10 139 LEU A N 1
ATOM 1034 C CA . LEU A 1 139 ? 55.913 21.495 60.565 1.00 45.26 139 LEU A CA 1
ATOM 1035 C C . LEU A 1 139 ? 54.902 21.477 59.428 1.00 45.89 139 LEU A C 1
ATOM 1036 O O . LEU A 1 139 ? 54.628 22.512 58.844 1.00 47.93 139 LEU A O 1
ATOM 1041 N N . PRO A 1 140 ? 54.353 20.297 59.098 1.00 46.33 140 PRO A N 1
ATOM 1042 C CA . PRO A 1 140 ? 53.350 20.055 58.056 1.00 47.06 140 PRO A CA 1
ATOM 1043 C C . PRO A 1 140 ? 52.024 20.471 58.664 1.00 47.94 140 PRO A C 1
ATOM 1044 O O . PRO A 1 140 ? 51.918 20.568 59.885 1.00 47.75 140 PRO A O 1
ATOM 1048 N N . ASP A 1 141 ? 51.005 20.649 57.830 1.00 49.82 141 ASP A N 1
ATOM 1049 C CA . ASP A 1 141 ? 49.675 21.056 58.301 1.00 50.96 141 ASP A CA 1
ATOM 1050 C C . ASP A 1 141 ? 49.060 20.110 59.332 1.00 51.02 141 ASP A C 1
ATOM 1051 O O . ASP A 1 141 ? 48.365 20.549 60.245 1.00 51.55 141 ASP A O 1
ATOM 1053 N N . ASN A 1 142 ? 49.312 18.815 59.215 1.00 49.71 142 ASN A N 1
ATOM 1054 C CA . ASN A 1 142 ? 48.706 17.919 60.177 1.00 50.02 142 ASN A CA 1
ATOM 1055 C C . ASN A 1 142 ? 49.508 17.729 61.474 1.00 49.14 142 ASN A C 1
ATOM 1056 O O . ASN A 1 142 ? 49.204 16.842 62.256 1.00 51.61 142 ASN A O 1
ATOM 1061 N N . VAL A 1 143 ? 50.547 18.521 61.704 1.00 47.16 143 VAL A N 1
ATOM 1062 C CA . VAL A 1 143 ? 51.270 18.393 62.974 1.00 45.88 143 VAL A CA 1
ATOM 1063 C C . VAL A 1 143 ? 51.115 19.718 63.728 1.00 44.63 143 VAL A C 1
ATOM 1064 O O . VAL A 1 143 ? 51.576 20.755 63.286 1.00 44.04 143 VAL A O 1
ATOM 1068 N N . SER A 1 144 ? 50.434 19.667 64.857 1.00 44.27 144 SER A N 1
ATOM 1069 C CA . SER A 1 144 ? 50.195 20.854 65.669 1.00 45.42 144 SER A CA 1
ATOM 1070 C C . SER A 1 144 ? 51.454 21.341 66.388 1.00 43.75 144 SER A C 1
ATOM 1071 O O . SER A 1 144 ? 52.418 20.589 66.589 1.00 42.52 144 SER A O 1
ATOM 1074 N N . LEU A 1 145 ? 51.426 22.605 66.791 1.00 43.07 145 LEU A N 1
ATOM 1075 C CA . LEU A 1 145 ? 52.549 23.195 67.489 1.00 42.47 145 LEU A CA 1
ATOM 1076 C C . LEU A 1 145 ? 52.807 22.459 68.774 1.00 41.58 145 LEU A C 1
ATOM 1077 O O . LEU A 1 145 ? 53.945 22.315 69.183 1.00 41.33 145 LEU A O 1
ATOM 1082 N N . GLU A 1 146 ? 51.751 21.966 69.397 1.00 40.99 146 GLU A N 1
ATOM 1083 C CA . GLU A 1 146 ? 51.934 21.231 70.626 1.00 42.45 146 GLU A CA 1
ATOM 1084 C C . GLU A 1 146 ? 52.737 19.952 70.336 1.00 40.84 146 GLU A C 1
ATOM 1085 O O . GLU A 1 146 ? 53.655 19.624 71.088 1.00 40.27 146 GLU A O 1
ATOM 1091 N N . GLU A 1 147 ? 52.363 19.225 69.278 1.00 37.45 147 GLU A N 1
ATOM 1092 C CA . GLU A 1 147 ? 53.088 18.037 68.875 1.00 38.46 147 GLU A CA 1
ATOM 1093 C C . GLU A 1 147 ? 54.555 18.392 68.575 1.00 38.63 147 GLU A C 1
ATOM 1094 O O . GLU A 1 147 ? 55.449 17.667 68.948 1.00 39.57 147 GLU A O 1
ATOM 1100 N N . GLY A 1 148 ? 54.796 19.527 67.921 1.00 39.01 148 GLY A N 1
ATOM 1101 C CA . GLY A 1 148 ? 56.159 19.931 67.629 1.00 38.22 148 GLY A CA 1
ATOM 1102 C C . GLY A 1 148 ? 56.988 20.077 68.897 1.00 39.52 148 GLY A C 1
ATOM 1103 O O . GLY A 1 148 ? 58.204 19.746 68.894 1.00 38.55 148 GLY A O 1
ATOM 1104 N N . ALA A 1 149 ? 56.354 20.554 69.984 1.00 35.77 149 ALA A N 1
ATOM 1105 C CA . ALA A 1 149 ? 57.079 20.721 71.256 1.00 35.78 149 ALA A CA 1
ATOM 1106 C C . ALA A 1 149 ? 57.447 19.358 71.818 1.00 31.97 149 ALA A C 1
ATOM 1107 O O . ALA A 1 149 ? 58.448 19.191 72.508 1.00 32.35 149 ALA A O 1
ATOM 1109 N N . LEU A 1 150 ? 56.643 18.370 71.504 1.00 32.58 150 LEU A N 1
ATOM 1110 C CA . LEU A 1 150 ? 56.930 17.031 71.977 1.00 35.27 150 LEU A CA 1
ATOM 1111 C C . LEU A 1 150 ? 58.001 16.283 71.103 1.00 36.35 150 LEU A C 1
ATOM 1112 O O . LEU A 1 150 ? 58.404 15.145 71.423 1.00 34.80 150 LEU A O 1
ATOM 1117 N N . LEU A 1 151 ? 58.469 16.920 70.026 1.00 33.56 151 LEU A N 1
ATOM 1118 C CA . LEU A 1 151 ? 59.478 16.264 69.172 1.00 35.49 151 LEU A CA 1
ATOM 1119 C C . LEU A 1 151 ? 60.824 16.215 69.891 1.00 35.00 151 LEU A C 1
ATOM 1120 O O . LEU A 1 151 ? 61.638 15.377 69.581 1.00 34.44 151 LEU A O 1
ATOM 1125 N N . GLU A 1 152 ? 61.046 17.124 70.847 1.00 35.49 152 GLU A N 1
ATOM 1126 C CA . GLU A 1 152 ? 62.296 17.159 71.590 1.00 35.72 152 GLU A CA 1
ATOM 1127 C C . GLU A 1 152 ? 62.423 15.871 72.400 1.00 37.06 152 GLU A C 1
ATOM 1128 O O . GLU A 1 152 ? 63.443 15.204 72.311 1.00 38.08 152 GLU A O 1
ATOM 1134 N N . PRO A 1 153 ? 61.410 15.504 73.223 1.00 36.03 153 PRO A N 1
ATOM 1135 C CA . PRO A 1 153 ? 61.623 14.234 73.951 1.00 34.56 153 PRO A CA 1
ATOM 1136 C C . PRO A 1 153 ? 61.452 12.989 73.051 1.00 34.31 153 PRO A C 1
ATOM 1137 O O . PRO A 1 153 ? 62.077 11.944 73.294 1.00 33.19 153 PRO A O 1
ATOM 1141 N N . LEU A 1 154 ? 60.596 13.063 72.030 1.00 31.79 154 LEU A N 1
ATOM 1142 C CA . LEU A 1 154 ? 60.481 11.903 71.140 1.00 32.15 154 LEU A CA 1
ATOM 1143 C C . LEU A 1 154 ? 61.870 11.635 70.432 1.00 32.75 154 LEU A C 1
ATOM 1144 O O . LEU A 1 154 ? 62.267 10.482 70.242 1.00 31.96 154 LEU A O 1
ATOM 1149 N N . SER A 1 155 ? 62.594 12.701 70.085 1.00 30.26 155 SER A N 1
ATOM 1150 C CA . SER A 1 155 ? 63.915 12.586 69.433 1.00 30.66 155 SER A CA 1
ATOM 1151 C C . SER A 1 155 ? 64.924 11.870 70.342 1.00 31.61 155 SER A C 1
ATOM 1152 O O . SER A 1 155 ? 65.821 11.164 69.857 1.00 30.05 155 SER A O 1
ATOM 1155 N N . VAL A 1 156 ? 64.767 12.031 71.658 1.00 31.95 156 VAL A N 1
ATOM 1156 C CA . VAL A 1 156 ? 65.638 11.317 72.584 1.00 31.84 156 VAL A CA 1
ATOM 1157 C C . VAL A 1 156 ? 65.340 9.835 72.417 1.00 32.87 156 VAL A C 1
ATOM 1158 O O . VAL A 1 156 ? 66.231 8.990 72.498 1.00 34.80 156 VAL A O 1
ATOM 1162 N N . GLY A 1 157 ? 64.078 9.499 72.189 1.00 31.95 157 GLY A N 1
ATOM 1163 C CA . GLY A 1 157 ? 63.766 8.096 72.003 1.00 30.90 157 GLY A CA 1
ATOM 1164 C C . GLY A 1 157 ? 64.267 7.602 70.644 1.00 30.85 157 GLY A C 1
ATOM 1165 O O . GLY A 1 157 ? 64.683 6.449 70.504 1.00 27.94 157 GLY A O 1
ATOM 1166 N N . VAL A 1 158 ? 64.191 8.461 69.630 1.00 28.69 158 VAL A N 1
ATOM 1167 C CA . VAL A 1 158 ? 64.636 8.074 68.318 1.00 29.59 158 VAL A CA 1
ATOM 1168 C C . VAL A 1 158 ? 66.150 7.840 68.402 1.00 30.80 158 VAL A C 1
ATOM 1169 O O . VAL A 1 158 ? 66.671 6.833 67.892 1.00 31.02 158 VAL A O 1
ATOM 1173 N N . HIS 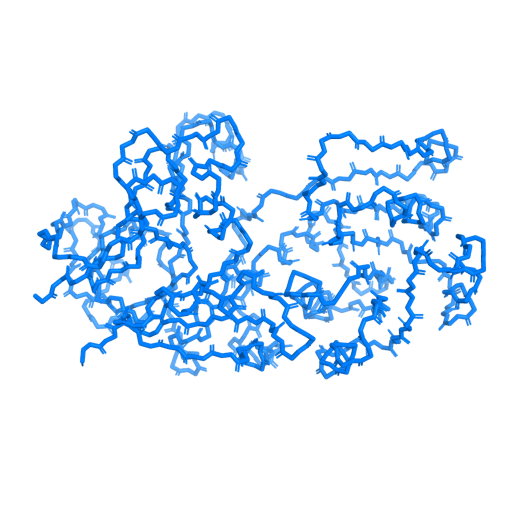A 1 159 ? 66.841 8.759 69.072 1.00 29.74 159 HIS A N 1
ATOM 1174 C CA . HIS A 1 159 ? 68.278 8.674 69.194 1.00 29.81 159 HIS A CA 1
ATOM 1175 C C . HIS A 1 159 ? 68.669 7.376 69.877 1.00 30.95 159 HIS A C 1
ATOM 1176 O O . HIS A 1 159 ? 69.583 6.672 69.416 1.00 29.07 159 HIS A O 1
ATOM 1183 N N . ALA A 1 160 ? 67.978 7.038 70.969 1.00 31.63 160 ALA A N 1
ATOM 1184 C CA . ALA A 1 160 ? 68.303 5.793 71.664 1.00 31.41 160 ALA A CA 1
ATOM 1185 C C . ALA A 1 160 ? 68.035 4.592 70.753 1.00 31.70 160 ALA A C 1
ATOM 1186 O O . ALA A 1 160 ? 68.839 3.661 70.723 1.00 30.00 160 ALA A O 1
ATOM 1188 N N . CYS A 1 161 ? 66.943 4.613 69.979 1.00 31.06 161 CYS A N 1
ATOM 1189 C CA . CYS A 1 161 ? 66.676 3.474 69.098 1.00 32.41 161 CYS A CA 1
ATOM 1190 C C . CYS A 1 161 ? 67.734 3.331 68.008 1.00 32.49 161 CYS A C 1
ATOM 1191 O O . CYS A 1 161 ? 68.239 2.216 67.758 1.00 32.65 161 CYS A O 1
ATOM 1194 N N . ARG A 1 162 ? 68.097 4.449 67.385 1.00 31.77 162 ARG A N 1
ATOM 1195 C CA . ARG A 1 162 ? 69.086 4.406 66.329 1.00 31.78 162 ARG A CA 1
ATOM 1196 C C . ARG A 1 162 ? 70.439 4.026 66.847 1.00 31.23 162 ARG A C 1
ATOM 1197 O O . ARG A 1 162 ? 71.131 3.263 66.220 1.00 29.64 162 ARG A O 1
ATOM 1205 N N . ARG A 1 163 ? 70.833 4.511 68.012 1.00 31.72 163 ARG A N 1
ATOM 1206 C CA . ARG A 1 163 ? 72.140 4.085 68.482 1.00 31.71 163 ARG A CA 1
ATOM 1207 C C . ARG A 1 163 ? 72.136 2.576 68.783 1.00 32.81 163 ARG A C 1
ATOM 1208 O O . ARG A 1 163 ? 73.172 1.913 68.648 1.00 31.12 163 ARG A O 1
ATOM 1216 N N . ALA A 1 164 ? 70.988 2.029 69.191 1.00 31.25 164 ALA A N 1
ATOM 1217 C CA . ALA A 1 164 ? 70.944 0.604 69.490 1.00 32.52 164 ALA A CA 1
ATOM 12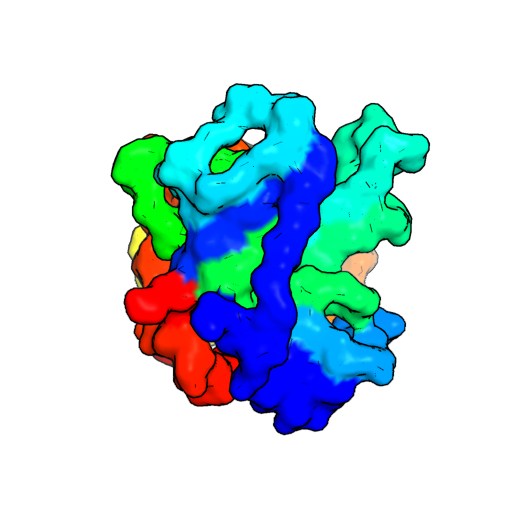18 C C . ALA A 1 164 ? 70.643 -0.203 68.207 1.00 32.47 164 ALA A C 1
ATOM 1219 O O . ALA A 1 164 ? 70.664 -1.403 68.236 1.00 33.56 164 ALA A O 1
ATOM 1221 N N . GLY A 1 165 ? 70.335 0.454 67.100 1.00 33.36 165 GLY A N 1
ATOM 1222 C CA . GLY A 1 165 ? 69.991 -0.304 65.896 1.00 32.86 165 GLY A CA 1
ATOM 1223 C C . GLY A 1 165 ? 68.606 -0.975 65.973 1.00 35.08 165 GLY A C 1
ATOM 1224 O O . GLY A 1 165 ? 68.401 -2.041 65.369 1.00 35.94 165 GLY A O 1
ATOM 1225 N N . VAL A 1 166 ? 67.635 -0.375 66.676 1.00 32.07 166 VAL A N 1
ATOM 1226 C CA . VAL A 1 166 ? 66.322 -1.002 66.778 1.00 32.99 166 VAL A CA 1
ATOM 1227 C C . VAL A 1 166 ? 65.690 -1.174 65.390 1.00 32.85 166 VAL A C 1
ATOM 1228 O O . VAL A 1 166 ? 65.642 -0.236 64.621 1.00 34.49 166 VAL A O 1
ATOM 1232 N N . GLN A 1 167 ? 65.181 -2.350 65.063 1.00 31.64 167 GLN A N 1
ATOM 1233 C CA . GLN A 1 167 ? 64.588 -2.543 63.720 1.00 32.98 167 GLN A CA 1
ATOM 1234 C C . GLN A 1 167 ? 63.658 -3.759 63.687 1.00 32.56 167 GLN A C 1
ATOM 1235 O O . GLN A 1 167 ? 63.418 -4.354 64.725 1.00 34.75 167 GLN A O 1
ATOM 1241 N N . LEU A 1 168 ? 63.127 -4.139 62.518 1.00 34.13 168 LEU A N 1
ATOM 1242 C CA . LEU A 1 168 ? 62.290 -5.347 62.458 1.00 34.44 168 LEU A CA 1
ATOM 1243 C C . LEU A 1 168 ? 63.101 -6.530 63.015 1.00 33.99 168 LEU A C 1
ATOM 1244 O O . LEU A 1 168 ? 64.267 -6.755 62.605 1.00 34.99 168 LEU A O 1
ATOM 1249 N N . GLY A 1 169 ? 62.494 -7.289 63.929 1.00 32.21 169 GLY A N 1
ATOM 1250 C CA . GLY A 1 169 ? 63.168 -8.438 64.503 1.00 31.74 169 GLY A CA 1
ATOM 1251 C C . GLY A 1 169 ? 63.809 -8.078 65.843 1.00 35.92 169 GLY A C 1
ATOM 1252 O O . GLY A 1 169 ? 64.286 -8.964 66.568 1.00 38.50 169 GLY A O 1
ATOM 1253 N N . THR A 1 170 ? 63.848 -6.797 66.202 1.00 31.70 170 THR A N 1
ATOM 1254 C CA . THR A 1 170 ? 64.445 -6.474 67.488 1.00 30.92 170 THR A CA 1
ATOM 1255 C C . THR A 1 170 ? 63.400 -6.626 68.597 1.00 31.50 170 THR A C 1
ATOM 1256 O O . THR A 1 170 ? 62.238 -6.278 68.397 1.00 32.04 170 THR A O 1
ATOM 1260 N N . THR A 1 171 ? 63.808 -7.123 69.752 1.00 30.85 171 THR A N 1
ATOM 1261 C CA . THR A 1 171 ? 62.898 -7.187 70.874 1.00 34.48 171 THR A CA 1
ATOM 1262 C C . THR A 1 171 ? 63.470 -6.177 71.844 1.00 31.52 171 THR A C 1
ATOM 1263 O O . THR A 1 171 ? 64.595 -6.287 72.227 1.00 32.04 171 THR A O 1
ATOM 1267 N N . VAL A 1 172 ? 62.665 -5.216 72.249 1.00 31.45 172 VAL A N 1
ATOM 1268 C CA . VAL A 1 172 ? 63.107 -4.150 73.108 1.00 29.83 172 VAL A CA 1
ATOM 1269 C C . VAL A 1 172 ? 62.400 -4.165 74.440 1.00 32.87 172 VAL A C 1
ATOM 1270 O O . VAL A 1 172 ? 61.172 -4.277 74.508 1.00 29.97 172 VAL A O 1
ATOM 1274 N N . LEU A 1 173 ? 63.191 -4.019 75.494 1.00 31.80 173 LEU A N 1
ATOM 1275 C CA . LEU A 1 173 ? 62.660 -3.947 76.824 1.00 33.11 173 LEU A CA 1
ATOM 1276 C C . LEU A 1 173 ? 62.878 -2.520 77.315 1.00 34.35 173 LEU A C 1
ATOM 1277 O O . LEU A 1 173 ? 64.013 -2.045 77.428 1.00 35.68 173 LEU A O 1
ATOM 1282 N N . VAL A 1 174 ? 61.808 -1.819 77.604 1.00 34.01 174 VAL A N 1
ATOM 1283 C CA . VAL A 1 174 ? 61.962 -0.480 78.127 1.00 35.02 174 VAL A CA 1
ATOM 1284 C C . VAL A 1 174 ? 61.674 -0.535 79.618 1.00 37.20 174 VAL A C 1
ATOM 1285 O O . VAL A 1 174 ? 60.567 -0.917 80.034 1.00 36.64 174 VAL A O 1
ATOM 1289 N N . ILE A 1 175 ? 62.670 -0.186 80.422 1.00 38.02 175 ILE A N 1
ATOM 1290 C CA . ILE A 1 175 ? 62.490 -0.156 81.863 1.00 39.56 175 ILE A CA 1
ATOM 1291 C C . ILE A 1 175 ? 62.059 1.256 82.291 1.00 40.32 175 ILE A C 1
ATOM 1292 O O . ILE A 1 175 ? 62.796 2.232 82.119 1.00 40.92 175 ILE A O 1
ATOM 1297 N N . GLY A 1 176 ? 60.842 1.358 82.820 1.00 41.52 176 GLY A N 1
ATOM 1298 C CA . GLY A 1 176 ? 60.298 2.642 83.242 1.00 41.66 176 GLY A CA 1
ATOM 1299 C C . GLY A 1 176 ? 59.206 3.123 82.291 1.00 43.59 176 GLY A C 1
ATOM 1300 O O . GLY A 1 176 ? 59.257 2.867 81.081 1.00 45.94 176 GLY A O 1
ATOM 1301 N N . ALA A 1 177 ? 58.199 3.804 82.819 1.00 43.44 177 ALA A N 1
ATOM 1302 C CA . ALA A 1 177 ? 57.120 4.296 81.993 1.00 43.28 177 ALA A CA 1
ATOM 1303 C C . ALA A 1 177 ? 56.849 5.772 82.234 1.00 44.29 177 ALA A C 1
ATOM 1304 O O . ALA A 1 177 ? 55.725 6.234 82.073 1.00 45.42 177 ALA A O 1
ATOM 1306 N N . GLY A 1 178 ? 57.870 6.498 82.677 1.00 43.85 178 GLY A N 1
ATOM 1307 C CA . GLY A 1 178 ? 57.735 7.936 82.792 1.00 44.00 178 GLY A CA 1
ATOM 1308 C C . GLY A 1 178 ? 57.823 8.453 81.330 1.00 44.54 178 GLY A C 1
ATOM 1309 O O . GLY A 1 178 ? 57.858 7.640 80.372 1.00 42.85 178 GLY A O 1
ATOM 1310 N N . PRO A 1 179 ? 57.888 9.775 81.108 1.00 43.62 179 PRO A N 1
ATOM 1311 C CA . PRO A 1 179 ? 57.958 10.274 79.722 1.00 43.63 179 PRO A CA 1
ATOM 1312 C C . PRO A 1 179 ? 59.054 9.714 78.807 1.00 42.26 179 PRO A C 1
ATOM 1313 O O . PRO A 1 179 ? 58.785 9.411 77.642 1.00 44.21 179 PRO A O 1
ATOM 1317 N N . ILE A 1 180 ? 60.268 9.546 79.310 1.00 41.11 180 ILE A N 1
ATOM 1318 C CA . ILE A 1 180 ? 61.345 9.026 78.470 1.00 40.47 180 ILE A CA 1
ATOM 1319 C C . ILE A 1 180 ? 61.070 7.558 78.080 1.00 39.10 180 ILE A C 1
ATOM 1320 O O . ILE A 1 180 ? 61.292 7.159 76.938 1.00 35.27 180 ILE A O 1
ATOM 1325 N N . GLY A 1 181 ? 60.552 6.780 79.028 1.00 35.87 181 GLY A N 1
ATOM 1326 C CA . GLY A 1 181 ? 60.218 5.409 78.738 1.00 32.14 181 GLY A CA 1
ATOM 1327 C C . GLY A 1 181 ? 59.121 5.357 77.691 1.00 33.97 181 GLY A C 1
ATOM 1328 O O . GLY A 1 181 ? 59.183 4.541 76.755 1.00 33.77 181 GLY A O 1
ATOM 1329 N N . LEU A 1 182 ? 58.132 6.240 77.810 1.00 33.67 182 LEU A N 1
ATOM 1330 C CA . LEU A 1 182 ? 57.031 6.251 76.842 1.00 36.31 182 LEU A CA 1
ATOM 1331 C C . LEU A 1 182 ? 57.508 6.655 75.445 1.00 35.65 182 LEU A C 1
ATOM 1332 O O . LEU A 1 182 ? 57.097 6.020 74.481 1.00 36.54 182 LEU A O 1
ATOM 1337 N N . VAL A 1 183 ? 58.361 7.669 75.303 1.00 34.08 183 VAL A N 1
ATOM 1338 C CA . VAL A 1 183 ? 58.797 7.987 73.924 1.00 34.59 183 VAL A CA 1
ATOM 1339 C C . VAL A 1 183 ? 59.646 6.822 73.363 1.00 34.21 183 VAL A C 1
ATOM 1340 O O . VAL A 1 183 ? 59.567 6.526 72.171 1.00 32.92 183 VAL A O 1
ATOM 1344 N N . SER A 1 184 ? 60.398 6.131 74.223 1.00 33.42 184 SER A N 1
ATOM 1345 C CA . SER A 1 184 ? 61.165 4.967 73.760 1.00 34.29 184 SER A CA 1
ATOM 1346 C C . SER A 1 184 ? 60.209 3.895 73.246 1.00 34.65 184 SER A C 1
ATOM 1347 O O . SER A 1 184 ? 60.535 3.191 72.290 1.00 34.31 184 SER A O 1
ATOM 1350 N N . VAL A 1 185 ? 59.032 3.760 73.864 1.00 34.53 185 VAL A N 1
ATOM 1351 C CA . VAL A 1 185 ? 58.082 2.750 73.395 1.00 34.75 185 VAL A CA 1
ATOM 1352 C C . VAL A 1 185 ? 57.598 3.153 72.025 1.00 35.05 185 VAL A C 1
ATOM 1353 O O . VAL A 1 185 ? 57.579 2.337 71.076 1.00 37.37 185 VAL A O 1
ATOM 1357 N N . LEU A 1 186 ? 57.200 4.411 71.918 1.00 33.34 186 LEU A N 1
ATOM 1358 C CA . LEU A 1 186 ? 56.722 4.967 70.654 1.00 34.71 186 LEU A CA 1
ATOM 1359 C C . LEU A 1 186 ? 57.788 4.839 69.527 1.00 35.67 186 LEU A C 1
ATOM 1360 O O . LEU A 1 186 ? 57.486 4.333 68.437 1.00 36.23 186 LEU A O 1
ATOM 1365 N N . ALA A 1 187 ? 59.023 5.270 69.799 1.00 31.79 187 ALA A N 1
ATOM 1366 C CA . ALA A 1 187 ? 60.078 5.196 68.794 1.00 33.62 187 ALA A CA 1
ATOM 1367 C C . ALA A 1 187 ? 60.384 3.735 68.426 1.00 30.70 187 ALA A C 1
ATOM 1368 O O . ALA A 1 187 ? 60.467 3.393 67.266 1.00 31.03 187 ALA A O 1
ATOM 1370 N N . ALA A 1 188 ? 60.496 2.875 69.423 1.00 30.08 188 ALA A N 1
ATOM 1371 C CA . ALA A 1 188 ? 60.810 1.486 69.179 1.00 30.77 188 ALA A CA 1
ATOM 1372 C C . ALA A 1 188 ? 59.709 0.791 68.364 1.00 33.54 188 ALA A C 1
ATOM 1373 O O . ALA A 1 188 ? 60.006 -0.018 67.450 1.00 33.30 188 ALA A O 1
ATOM 1375 N N . LYS A 1 189 ? 58.451 1.110 68.659 1.00 31.69 189 LYS A N 1
ATOM 1376 C CA . LYS A 1 189 ? 57.372 0.501 67.891 1.00 33.73 189 LYS A CA 1
ATOM 1377 C C . LYS A 1 189 ? 57.414 1.105 66.496 1.00 34.08 189 LYS A C 1
ATOM 1378 O O . LYS A 1 189 ? 57.223 0.395 65.501 1.00 34.88 189 LYS A O 1
ATOM 1384 N N . ALA A 1 190 ? 57.652 2.412 66.404 1.00 31.34 190 ALA A N 1
ATOM 1385 C CA . ALA A 1 190 ? 57.719 2.988 65.082 1.00 32.75 190 ALA A CA 1
ATOM 1386 C C . ALA A 1 190 ? 58.872 2.337 64.281 1.00 34.31 190 ALA A C 1
ATOM 1387 O O . ALA A 1 190 ? 58.800 2.257 63.061 1.00 35.45 190 ALA A O 1
ATOM 1389 N N . TYR A 1 191 ? 59.916 1.837 64.951 1.00 32.94 191 TYR A N 1
ATOM 1390 C CA . TYR A 1 191 ? 60.990 1.221 64.189 1.00 33.12 191 TYR A CA 1
ATOM 1391 C C . TYR A 1 191 ? 60.737 -0.231 63.870 1.00 36.65 191 TYR A C 1
ATOM 1392 O O . TYR A 1 191 ? 61.616 -0.898 63.326 1.00 39.74 191 TYR A O 1
ATOM 1401 N N . GLY A 1 192 ? 59.566 -0.744 64.243 1.00 34.93 192 GLY A N 1
ATOM 1402 C CA . GLY A 1 192 ? 59.265 -2.112 63.908 1.00 34.75 192 GLY A CA 1
ATOM 1403 C C . GLY A 1 192 ? 59.602 -3.124 64.978 1.00 36.87 192 GLY A C 1
ATOM 1404 O O . GLY A 1 192 ? 59.491 -4.328 64.748 1.00 37.26 192 GLY A O 1
ATOM 1405 N N . ALA A 1 193 ? 59.997 -2.666 66.155 1.00 33.85 193 ALA A N 1
ATOM 1406 C CA . ALA A 1 193 ? 60.355 -3.625 67.202 1.00 35.64 193 ALA A CA 1
ATOM 1407 C C .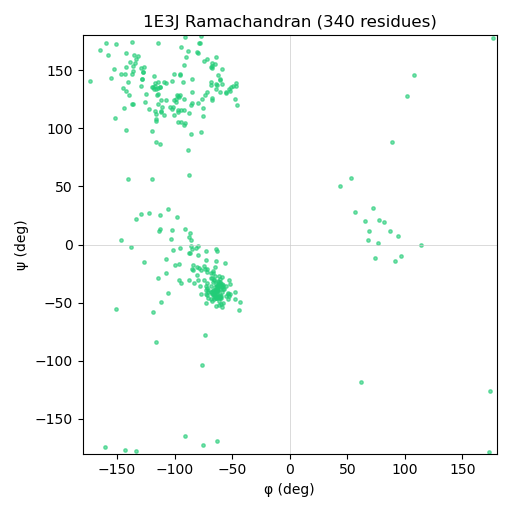 ALA A 1 193 ? 59.170 -4.209 67.944 1.00 35.91 193 ALA A C 1
ATOM 1408 O O . ALA A 1 193 ? 58.044 -3.687 67.897 1.00 35.32 193 ALA A O 1
ATOM 1410 N N . PHE A 1 194 ? 59.457 -5.286 68.667 1.00 35.94 194 PHE A N 1
ATOM 1411 C CA . PHE A 1 194 ? 58.475 -5.898 69.557 1.00 36.42 194 PHE A CA 1
ATOM 1412 C C . PHE A 1 194 ? 58.926 -5.266 70.880 1.00 36.95 194 PHE A C 1
ATOM 1413 O O . PHE A 1 194 ? 60.119 -5.328 71.212 1.00 37.06 194 PHE A O 1
ATOM 1421 N N . VAL A 1 195 ? 57.999 -4.664 71.622 1.00 36.04 195 VAL A N 1
ATOM 1422 C CA . VAL A 1 195 ? 58.336 -3.988 72.857 1.00 34.74 195 VAL A CA 1
ATOM 1423 C C . VAL A 1 195 ? 57.675 -4.493 74.154 1.00 38.23 195 VAL A C 1
ATOM 1424 O O . VAL A 1 195 ? 56.468 -4.741 74.207 1.00 37.96 195 VAL A O 1
ATOM 1428 N N . VAL A 1 196 ? 58.484 -4.612 75.201 1.00 38.21 196 VAL A N 1
ATOM 1429 C CA . VAL A 1 196 ? 58.013 -5.000 76.509 1.00 39.72 196 VAL A CA 1
ATOM 1430 C C . VAL A 1 196 ? 58.338 -3.786 77.368 1.00 40.67 196 VAL A C 1
ATOM 1431 O O . VAL A 1 196 ? 59.433 -3.249 77.293 1.00 40.23 196 VAL A O 1
ATOM 1435 N N . CYS A 1 197 ? 57.386 -3.365 78.180 1.00 40.19 197 CYS A N 1
ATOM 1436 C CA . CYS A 1 197 ? 57.578 -2.223 79.022 1.00 42.89 197 CYS A CA 1
ATOM 1437 C C . CYS A 1 197 ? 57.303 -2.596 80.458 1.00 45.31 197 CYS A C 1
ATOM 1438 O O . CYS A 1 197 ? 56.260 -3.154 80.774 1.00 47.92 197 CYS A O 1
ATOM 1441 N N . THR A 1 198 ? 58.244 -2.248 81.316 1.00 46.60 198 THR A N 1
ATOM 1442 C CA . THR A 1 198 ? 58.229 -2.550 82.752 1.00 48.98 198 THR A CA 1
ATOM 1443 C C . THR A 1 198 ? 58.196 -1.273 83.575 1.00 48.91 198 THR A C 1
ATOM 1444 O O . THR A 1 198 ? 58.946 -0.359 83.281 1.00 49.23 198 THR A O 1
ATOM 1448 N N . ALA A 1 199 ? 57.375 -1.218 84.616 1.00 50.06 199 ALA A N 1
ATOM 1449 C CA . ALA A 1 199 ? 57.304 -0.030 85.468 1.00 51.70 199 ALA A CA 1
ATOM 1450 C C . ALA A 1 199 ? 56.591 -0.249 86.815 1.00 54.81 199 ALA A C 1
ATOM 1451 O O . ALA A 1 199 ? 55.928 -1.270 87.029 1.00 54.69 199 ALA A O 1
ATOM 1453 N N . ARG A 1 200 ? 56.723 0.718 87.721 1.00 57.67 200 ARG A N 1
ATOM 1454 C CA . ARG A 1 200 ? 56.105 0.616 89.044 1.00 61.29 200 ARG A CA 1
ATOM 1455 C C . ARG A 1 200 ? 54.615 0.907 89.032 1.00 62.31 200 ARG A C 1
ATOM 1456 O O . ARG A 1 200 ? 53.838 0.206 89.673 1.00 63.17 200 ARG A O 1
ATOM 1464 N N . SER A 1 201 ? 54.232 1.942 88.292 1.00 63.28 201 SER A N 1
ATOM 1465 C CA . SER A 1 201 ? 52.847 2.386 88.220 1.00 62.91 201 SER A CA 1
ATOM 1466 C C . SER A 1 201 ? 51.965 1.698 87.192 1.00 64.14 201 SER A C 1
ATOM 1467 O O . SER A 1 201 ? 52.227 1.763 85.982 1.00 64.83 201 SER A O 1
ATOM 1470 N N . PRO A 1 202 ? 50.881 1.051 87.658 1.00 64.26 202 PRO A N 1
ATOM 1471 C CA . PRO A 1 202 ? 49.968 0.362 86.745 1.00 62.15 202 PRO A CA 1
ATOM 1472 C C . PRO A 1 202 ? 49.308 1.386 85.844 1.00 60.72 202 PRO A C 1
ATOM 1473 O O . PRO A 1 202 ? 48.925 1.083 84.719 1.00 61.69 202 PRO A O 1
ATOM 1477 N N . ARG A 1 203 ? 49.178 2.612 86.324 1.00 59.59 203 ARG A N 1
ATOM 1478 C CA . ARG A 1 203 ? 48.545 3.621 85.489 1.00 58.49 203 ARG A CA 1
ATOM 1479 C C . ARG A 1 203 ? 49.381 4.007 84.273 1.00 56.23 203 ARG A C 1
ATOM 1480 O O . ARG A 1 203 ? 48.848 4.048 83.174 1.00 56.15 203 ARG A O 1
ATOM 1482 N N . ARG A 1 204 ? 50.676 4.277 84.412 1.00 55.65 204 ARG A N 1
ATOM 1483 C CA . ARG A 1 204 ? 51.386 4.614 83.178 1.00 55.58 204 ARG A CA 1
ATOM 1484 C C . ARG A 1 204 ? 51.666 3.423 82.289 1.00 52.81 204 ARG A C 1
ATOM 1485 O O . ARG A 1 204 ? 51.913 3.598 81.100 1.00 51.85 204 ARG A O 1
ATOM 1493 N N . LEU A 1 205 ? 51.601 2.214 82.836 1.00 51.40 205 LEU A N 1
ATOM 1494 C CA . LEU A 1 205 ? 51.819 1.064 81.987 1.00 51.65 205 LEU A CA 1
ATOM 1495 C C . LEU A 1 205 ? 50.624 1.030 81.054 1.00 51.83 205 LEU A C 1
ATOM 1496 O O . LEU A 1 205 ? 50.691 0.522 79.933 1.00 50.93 205 LEU A O 1
ATOM 1501 N N . GLU A 1 206 ? 49.530 1.624 81.507 1.00 51.71 206 GLU A N 1
ATOM 1502 C CA . GLU A 1 206 ? 48.339 1.676 80.685 1.00 51.32 206 GLU A CA 1
ATOM 1503 C C . GLU A 1 206 ? 48.637 2.594 79.494 1.00 48.20 206 GLU A C 1
ATOM 1504 O O . GLU A 1 206 ? 48.253 2.296 78.366 1.00 45.67 206 GLU A O 1
ATOM 1510 N N . VAL A 1 207 ? 49.298 3.722 79.740 1.00 45.45 207 VAL A N 1
ATOM 1511 C CA . VAL A 1 207 ? 49.655 4.595 78.619 1.00 44.59 207 VAL A CA 1
ATOM 1512 C C . VAL A 1 207 ? 50.670 3.843 77.721 1.00 42.69 207 VAL A C 1
ATOM 1513 O O . VAL A 1 207 ? 50.553 3.851 76.499 1.00 42.34 207 VAL A O 1
ATOM 1517 N N . ALA A 1 208 ? 51.631 3.164 78.338 1.00 41.15 208 ALA A N 1
ATOM 1518 C CA . ALA A 1 208 ? 52.632 2.415 77.590 1.00 42.84 208 ALA A CA 1
ATOM 1519 C C . ALA A 1 208 ? 51.943 1.479 76.593 1.00 44.93 208 ALA A C 1
ATOM 1520 O O . ALA A 1 208 ? 52.356 1.358 75.417 1.00 45.52 208 ALA A O 1
ATOM 1522 N N . LYS A 1 209 ? 50.873 0.834 77.051 1.00 44.60 209 LYS A N 1
ATOM 1523 C CA . LYS A 1 209 ? 50.134 -0.063 76.177 1.00 45.96 209 LYS A CA 1
ATOM 1524 C C . LYS A 1 209 ? 49.462 0.726 75.056 1.00 46.18 209 LYS A C 1
ATOM 1525 O O . LYS A 1 209 ? 49.470 0.320 73.894 1.00 46.67 209 LYS A O 1
ATOM 1528 N N . ASN A 1 210 ? 48.872 1.859 75.390 1.00 46.28 210 ASN A N 1
ATOM 1529 C CA . ASN A 1 210 ? 48.252 2.613 74.324 1.00 48.82 210 ASN A CA 1
ATOM 1530 C C . ASN A 1 210 ? 49.348 3.115 73.375 1.00 47.19 210 ASN A C 1
ATOM 1531 O O . ASN A 1 210 ? 49.072 3.395 72.208 1.00 46.45 210 ASN A O 1
ATOM 1536 N N . CYS A 1 211 ? 50.574 3.254 73.893 1.00 44.48 211 CYS A N 1
ATOM 1537 C CA . CYS A 1 211 ? 51.697 3.690 73.066 1.00 43.25 211 CYS A CA 1
ATOM 1538 C C . CYS A 1 211 ? 52.104 2.556 72.127 1.00 42.59 211 CYS A C 1
ATOM 1539 O O . CYS A 1 211 ? 52.881 2.753 71.190 1.00 43.33 211 CYS A O 1
ATOM 1542 N N . GLY A 1 212 ? 51.603 1.357 72.396 1.00 41.21 212 GLY A N 1
ATOM 1543 C CA . GLY A 1 212 ? 51.905 0.241 71.522 1.00 40.15 212 GLY A CA 1
ATOM 1544 C C . GLY A 1 212 ? 52.735 -0.861 72.142 1.00 39.26 212 GLY A C 1
ATOM 1545 O O . GLY A 1 212 ? 53.057 -1.832 71.469 1.00 37.17 212 GLY A O 1
ATOM 1546 N N . ALA A 1 213 ? 53.114 -0.713 73.406 1.00 38.34 213 ALA A N 1
ATOM 1547 C CA . ALA A 1 213 ? 53.879 -1.780 74.039 1.00 40.07 213 ALA A CA 1
ATOM 1548 C C . ALA A 1 213 ? 53.107 -3.123 73.851 1.00 42.64 213 ALA A C 1
ATOM 1549 O O . ALA A 1 213 ? 51.892 -3.180 74.042 1.00 41.02 213 ALA A O 1
ATOM 1551 N N . ASP A 1 214 ? 53.804 -4.186 73.460 1.00 43.92 214 ASP A N 1
ATOM 1552 C CA . ASP A 1 214 ? 53.167 -5.483 73.243 1.00 44.52 214 ASP A CA 1
ATOM 1553 C C . ASP A 1 214 ? 52.928 -6.223 74.554 1.00 46.95 214 ASP A C 1
ATOM 1554 O O . ASP A 1 214 ? 51.990 -7.016 74.671 1.00 47.36 214 ASP A O 1
ATOM 1559 N N . VAL A 1 215 ? 53.790 -5.985 75.536 1.00 45.88 215 VAL A N 1
ATOM 1560 C CA . VAL A 1 215 ? 53.634 -6.612 76.826 1.00 44.38 215 VAL A CA 1
ATOM 1561 C C . VAL A 1 215 ? 53.991 -5.567 77.876 1.00 46.56 215 VAL A C 1
ATOM 1562 O O . VAL A 1 215 ? 54.937 -4.802 77.670 1.00 46.43 215 VAL A O 1
ATOM 1566 N N . THR A 1 216 ? 53.241 -5.511 78.977 1.00 46.21 216 THR A N 1
ATOM 1567 C CA . THR A 1 216 ? 53.540 -4.597 80.077 1.00 48.08 216 THR A CA 1
ATOM 1568 C C . THR A 1 216 ? 53.603 -5.415 81.380 1.00 48.39 216 THR A C 1
ATOM 1569 O O . THR A 1 216 ? 52.915 -6.411 81.516 1.00 48.88 216 THR A O 1
ATOM 1573 N N . LEU A 1 217 ? 54.425 -4.996 82.332 1.00 47.42 217 LEU A N 1
ATOM 1574 C CA . LEU A 1 217 ? 54.538 -5.720 83.590 1.00 48.21 217 LEU A CA 1
ATOM 1575 C C . LEU A 1 217 ? 54.757 -4.764 84.737 1.00 48.40 217 LEU A C 1
ATOM 1576 O O . LEU A 1 217 ? 55.569 -3.838 84.627 1.00 47.11 217 LEU A O 1
ATOM 1581 N N . VAL A 1 218 ? 54.024 -4.969 85.828 1.00 48.49 218 VAL A N 1
ATOM 1582 C CA . VAL A 1 218 ? 54.212 -4.128 86.995 1.00 47.78 218 VAL A CA 1
ATOM 1583 C C . VAL A 1 218 ? 55.455 -4.710 87.654 1.00 47.82 218 VAL A C 1
ATOM 1584 O O . VAL A 1 218 ? 55.507 -5.895 87.962 1.00 48.88 218 VAL A O 1
ATOM 1588 N N . VAL A 1 219 ? 56.477 -3.876 87.825 1.00 47.97 219 VAL A N 1
ATOM 1589 C CA . VAL A 1 219 ? 57.732 -4.313 88.407 1.00 47.76 219 VAL A CA 1
ATOM 1590 C C . VAL A 1 219 ? 58.293 -3.227 89.304 1.00 49.23 219 VAL A C 1
ATOM 1591 O O . VAL A 1 219 ? 58.348 -2.065 88.923 1.00 50.84 219 VAL A O 1
ATOM 1595 N N . ASP A 1 220 ? 58.693 -3.601 90.506 1.00 50.03 220 ASP A N 1
ATOM 1596 C CA . ASP A 1 220 ? 59.276 -2.650 91.436 1.00 52.13 220 ASP A CA 1
ATOM 1597 C C . ASP A 1 220 ? 60.392 -3.380 92.161 1.00 53.45 220 ASP A C 1
ATOM 1598 O O . ASP A 1 220 ? 60.155 -4.100 93.120 1.00 54.34 220 ASP A O 1
ATOM 1603 N N . PRO A 1 221 ? 61.633 -3.186 91.708 1.00 54.84 221 PRO A N 1
ATOM 1604 C CA . PRO A 1 221 ? 62.819 -3.821 92.281 1.00 55.70 221 PRO A CA 1
ATOM 1605 C C . PRO A 1 221 ? 63.097 -3.399 93.714 1.00 56.32 221 PRO A C 1
ATOM 1606 O O . PRO A 1 221 ? 64.025 -3.900 94.347 1.00 56.21 221 PRO A O 1
ATOM 1610 N N . ALA A 1 222 ? 62.308 -2.471 94.228 1.00 55.98 222 ALA A N 1
ATOM 1611 C CA . ALA A 1 222 ? 62.500 -2.077 95.618 1.00 58.69 222 ALA A CA 1
ATOM 1612 C C . ALA A 1 222 ? 61.738 -3.092 96.484 1.00 58.76 222 ALA A C 1
ATOM 1613 O O . ALA A 1 222 ? 61.997 -3.206 97.673 1.00 60.13 222 ALA A O 1
ATOM 1615 N N . LYS A 1 223 ? 60.823 -3.834 95.857 1.00 58.63 223 LYS A N 1
ATOM 1616 C CA . LYS A 1 223 ? 59.978 -4.822 96.534 1.00 58.94 223 LYS A CA 1
ATOM 1617 C C . LYS A 1 223 ? 60.278 -6.267 96.152 1.00 59.04 223 LYS A C 1
ATOM 1618 O O . LYS A 1 223 ? 60.429 -7.122 97.016 1.00 60.28 223 LYS A O 1
ATOM 1624 N N . GLU A 1 224 ? 60.360 -6.541 94.858 1.00 58.33 224 GLU A N 1
ATOM 1625 C CA . GLU A 1 224 ? 60.614 -7.892 94.384 1.00 57.07 224 GLU A CA 1
ATOM 1626 C C . GLU A 1 224 ? 62.093 -8.122 94.101 1.00 57.28 224 GLU A C 1
ATOM 1627 O O . GLU A 1 224 ? 62.798 -7.199 93.726 1.00 58.70 224 GLU A O 1
ATOM 1633 N N . GLU A 1 225 ? 62.570 -9.342 94.323 1.00 56.88 225 GLU A N 1
ATOM 1634 C CA . GLU A 1 225 ? 63.967 -9.663 94.066 1.00 56.88 225 GLU A CA 1
ATOM 1635 C C . GLU A 1 225 ? 64.206 -9.599 92.565 1.00 55.71 225 GLU A C 1
ATOM 1636 O O . GLU A 1 225 ? 63.285 -9.826 91.760 1.00 53.45 225 GLU A O 1
ATOM 1642 N N . GLU A 1 226 ? 65.458 -9.331 92.211 1.00 54.01 226 GLU A N 1
ATOM 1643 C CA . GLU A 1 226 ? 65.861 -9.229 90.821 1.00 53.10 226 GLU A CA 1
ATOM 1644 C C . GLU A 1 226 ? 65.603 -10.556 90.106 1.00 52.65 226 GLU A C 1
ATOM 1645 O O . GLU A 1 226 ? 65.052 -10.578 88.999 1.00 52.49 226 GLU A O 1
ATOM 1647 N N . SER A 1 227 ? 65.977 -11.656 90.747 1.00 51.35 227 SER A N 1
ATOM 1648 C CA . SER A 1 227 ? 65.800 -12.965 90.141 1.00 52.28 227 SER A CA 1
ATOM 1649 C C . SER A 1 227 ? 64.383 -13.257 89.657 1.00 52.34 227 SER A C 1
ATOM 1650 O O . SER A 1 227 ? 64.207 -13.784 88.562 1.00 52.26 227 SER A O 1
ATOM 1653 N N . SER A 1 228 ? 63.364 -12.937 90.452 1.00 51.56 228 SER A N 1
ATOM 1654 C CA . SER A 1 228 ? 62.028 -13.233 89.982 1.00 51.42 228 SER A CA 1
ATOM 1655 C C . SER A 1 228 ? 61.543 -12.179 89.005 1.00 50.33 228 SER A C 1
ATOM 1656 O O . SER A 1 228 ? 60.702 -12.463 88.160 1.00 51.68 228 SER A O 1
ATOM 1659 N N . ILE A 1 229 ? 62.063 -10.961 89.098 1.00 49.78 229 ILE A N 1
ATOM 1660 C CA . ILE A 1 229 ? 61.658 -9.941 88.130 1.00 48.49 229 ILE A CA 1
ATOM 1661 C C . ILE A 1 229 ? 62.119 -10.430 86.779 1.00 47.06 229 ILE A C 1
ATOM 1662 O O . ILE A 1 229 ? 61.388 -10.422 85.805 1.00 47.83 229 ILE A O 1
ATOM 1667 N N . ILE A 1 230 ? 63.339 -10.912 86.734 1.00 47.70 230 ILE A N 1
ATOM 1668 C CA . ILE A 1 230 ? 63.861 -11.400 85.483 1.00 48.34 230 ILE A CA 1
ATOM 1669 C C . ILE A 1 230 ? 63.023 -12.527 84.898 1.00 50.20 230 ILE A C 1
ATOM 1670 O O . ILE A 1 230 ? 62.574 -12.430 83.744 1.00 48.30 230 ILE A O 1
ATOM 1675 N N . GLU A 1 231 ? 62.779 -13.585 85.683 1.00 51.41 231 GLU A N 1
ATOM 1676 C CA . GLU A 1 231 ? 61.990 -14.702 85.164 1.00 52.45 231 GLU A CA 1
ATOM 1677 C C . GLU A 1 231 ? 60.614 -14.267 84.697 1.00 49.81 231 GLU A C 1
ATOM 1678 O O . GLU A 1 231 ? 60.137 -14.744 83.694 1.00 49.80 231 GLU A O 1
ATOM 1684 N N A ARG A 1 232 ? 60.006 -13.354 85.419 0.50 49.06 232 ARG A N 1
ATOM 1685 N N B ARG A 1 232 ? 59.955 -13.368 85.403 0.50 50.09 232 ARG A N 1
ATOM 1686 C CA A ARG A 1 232 ? 58.702 -12.868 85.034 0.50 48.78 232 ARG A CA 1
ATOM 1687 C CA B ARG A 1 232 ? 58.641 -12.972 84.920 0.50 50.58 232 ARG A CA 1
ATOM 1688 C C A ARG A 1 232 ? 58.819 -12.281 83.619 0.50 49.94 232 ARG A C 1
ATOM 1689 C C B ARG A 1 232 ? 58.832 -12.324 83.544 0.50 50.97 232 ARG A C 1
ATOM 1690 O O A ARG A 1 232 ? 57.979 -12.519 82.751 0.50 50.27 232 ARG A O 1
ATOM 1691 O O B ARG A 1 232 ? 58.051 -12.560 82.621 0.50 50.92 232 ARG A O 1
ATOM 1706 N N . ILE A 1 233 ? 59.884 -11.526 83.382 1.00 51.41 233 ILE A N 1
ATOM 1707 C CA . ILE A 1 233 ? 60.097 -10.905 82.071 1.00 51.70 233 ILE A CA 1
ATOM 1708 C C . ILE A 1 233 ? 60.443 -11.965 81.026 1.00 53.98 233 ILE A C 1
ATOM 1709 O O . ILE A 1 233 ? 59.951 -11.923 79.900 1.00 55.64 233 ILE A O 1
ATOM 1714 N N . ARG A 1 234 ? 61.293 -12.913 81.384 1.00 56.27 234 ARG A N 1
ATOM 1715 C CA . ARG A 1 234 ? 61.681 -13.931 80.420 1.00 60.15 234 ARG A CA 1
ATOM 1716 C C . ARG A 1 234 ? 60.476 -14.749 80.009 1.00 60.72 234 ARG A C 1
ATOM 1717 O O . ARG A 1 234 ? 60.318 -15.106 78.838 1.00 60.65 234 ARG A O 1
ATOM 1725 N N . SER A 1 235 ? 59.599 -15.012 80.966 1.00 61.91 235 SER A N 1
ATOM 1726 C CA . SER A 1 235 ? 58.430 -15.820 80.675 1.00 63.90 235 SER A CA 1
ATOM 1727 C C . SER A 1 235 ? 57.381 -15.079 79.867 1.00 65.03 235 SER A C 1
ATOM 1728 O O . SER A 1 235 ? 56.542 -15.705 79.219 1.00 66.78 235 SER A O 1
ATOM 1731 N N . ALA A 1 236 ? 57.419 -13.751 79.894 1.00 65.01 236 ALA A N 1
ATOM 1732 C CA . ALA A 1 236 ? 56.434 -12.958 79.170 1.00 64.21 236 ALA A CA 1
ATOM 1733 C C . ALA A 1 236 ? 56.708 -12.813 77.683 1.00 64.98 236 ALA A C 1
ATOM 1734 O O . ALA A 1 236 ? 55.866 -12.306 76.929 1.00 64.21 236 ALA A O 1
ATOM 1736 N N . ILE A 1 237 ? 57.878 -13.259 77.249 1.00 65.73 237 ILE A N 1
ATOM 1737 C CA . ILE A 1 237 ? 58.247 -13.116 75.852 1.00 66.21 237 ILE A CA 1
ATOM 1738 C C . ILE A 1 237 ? 59.012 -14.320 75.377 1.00 67.65 237 ILE A C 1
ATOM 1739 O O . ILE A 1 237 ? 59.222 -15.269 76.125 1.00 67.90 237 ILE A O 1
ATOM 1744 N N . GLY A 1 238 ? 59.456 -14.267 74.129 1.00 68.76 238 GLY A N 1
ATOM 1745 C CA . GLY A 1 238 ? 60.222 -15.375 73.594 1.00 69.71 238 GLY A CA 1
ATOM 1746 C C . GLY A 1 238 ? 61.638 -15.338 74.140 1.00 69.56 238 GLY A C 1
ATOM 1747 O O . GLY A 1 238 ? 61.900 -15.692 75.300 1.00 69.82 238 GLY A O 1
ATOM 1748 N N . ASP A 1 239 ? 62.558 -14.893 73.294 1.00 68.77 239 ASP A N 1
ATOM 1749 C CA . ASP A 1 239 ? 63.954 -14.800 73.682 1.00 66.35 239 ASP A CA 1
ATOM 1750 C C . ASP A 1 239 ? 64.086 -13.544 74.517 1.00 63.75 239 ASP A C 1
ATOM 1751 O O . ASP A 1 239 ? 63.153 -12.747 74.643 1.00 63.96 239 ASP A O 1
ATOM 1756 N N . LEU A 1 240 ? 65.268 -13.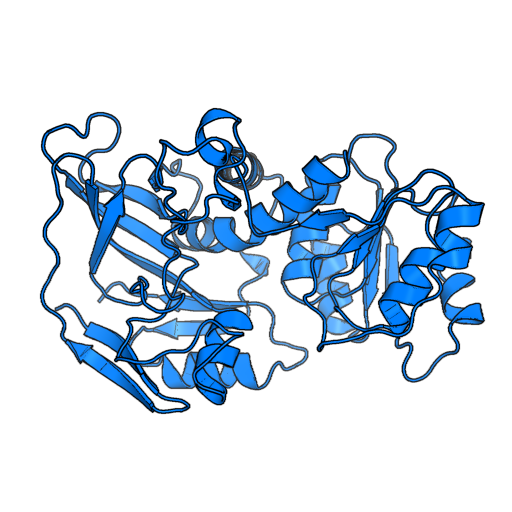377 75.079 1.00 58.80 240 LEU A N 1
ATOM 1757 C CA . LEU A 1 240 ? 65.568 -12.216 75.866 1.00 53.78 240 LEU A CA 1
ATOM 1758 C C . LEU A 1 240 ? 65.605 -11.055 74.877 1.00 49.38 240 LEU A C 1
ATOM 1759 O O . LEU A 1 240 ? 65.874 -11.259 73.676 1.00 48.43 240 LEU A O 1
ATOM 1764 N N . PRO A 1 241 ? 65.313 -9.837 75.359 1.00 43.10 241 PRO A N 1
ATOM 1765 C CA . PRO A 1 241 ? 65.310 -8.615 74.541 1.00 40.88 241 PRO A CA 1
ATOM 1766 C C . PRO A 1 241 ? 66.737 -8.371 74.058 1.00 36.80 241 PRO A C 1
ATOM 1767 O O . PRO A 1 241 ? 67.646 -8.517 74.845 1.00 33.94 241 PRO A O 1
ATOM 1771 N N . ASN A 1 242 ? 66.961 -8.059 72.786 1.00 35.43 242 ASN A N 1
ATOM 1772 C CA . ASN A 1 242 ? 68.342 -7.812 72.417 1.00 35.90 242 ASN A CA 1
ATOM 1773 C C . ASN A 1 242 ? 68.742 -6.350 72.639 1.00 35.42 242 ASN A C 1
ATOM 1774 O O . ASN A 1 242 ? 69.934 -5.996 72.540 1.00 31.91 242 ASN A O 1
ATOM 1779 N N . VAL A 1 243 ? 67.741 -5.526 72.972 1.00 32.67 243 VAL A N 1
ATOM 1780 C CA . VAL A 1 243 ? 67.967 -4.138 73.294 1.00 31.18 243 VAL A CA 1
ATOM 1781 C C . VAL A 1 243 ? 67.138 -3.776 74.511 1.00 33.65 243 VAL A C 1
ATOM 1782 O O . VAL A 1 243 ? 65.907 -3.929 74.534 1.00 36.28 243 VAL A O 1
ATOM 1786 N N . THR A 1 244 ? 67.821 -3.332 75.551 1.00 34.50 244 THR A N 1
ATOM 1787 C CA . THR A 1 244 ? 67.167 -2.887 76.742 1.00 34.27 244 THR A CA 1
ATOM 1788 C C . THR A 1 244 ? 67.444 -1.385 76.869 1.00 35.05 244 THR A C 1
ATOM 1789 O O . THR A 1 244 ? 68.584 -0.932 76.727 1.00 36.66 244 THR A O 1
ATOM 1793 N N . ILE A 1 245 ? 66.411 -0.619 77.170 1.00 33.91 245 ILE A N 1
ATOM 1794 C CA . ILE A 1 245 ? 66.546 0.801 77.329 1.00 33.94 245 ILE A CA 1
ATOM 1795 C C . ILE A 1 245 ? 66.208 1.150 78.751 1.00 35.50 245 ILE A C 1
ATOM 1796 O O . ILE A 1 245 ? 65.066 1.092 79.153 1.00 36.58 245 ILE A O 1
ATOM 1801 N N . ASP A 1 246 ? 67.217 1.473 79.537 1.00 39.32 246 ASP A N 1
ATOM 1802 C CA . ASP A 1 246 ? 66.972 1.853 80.902 1.00 43.91 246 ASP A CA 1
ATOM 1803 C C . ASP A 1 246 ? 66.641 3.335 80.948 1.00 46.63 246 ASP A C 1
ATOM 1804 O O . ASP A 1 246 ? 67.450 4.182 80.518 1.00 46.83 246 ASP A O 1
ATOM 1809 N N . CYS A 1 247 ? 65.468 3.655 81.470 1.00 46.86 247 CYS A N 1
ATOM 1810 C CA . CYS A 1 247 ? 65.072 5.045 81.567 1.00 50.60 247 CYS A CA 1
ATOM 1811 C C . CYS A 1 247 ? 65.001 5.483 83.012 1.00 52.67 247 CYS A C 1
ATOM 1812 O O . CYS A 1 247 ? 64.488 6.558 83.311 1.00 54.30 247 CYS A O 1
ATOM 1815 N N . SER A 1 248 ? 65.551 4.674 83.908 1.00 55.07 248 SER A N 1
ATOM 1816 C CA . SER A 1 248 ? 65.477 5.004 85.330 1.00 58.01 248 SER A CA 1
ATOM 1817 C C . SER A 1 248 ? 66.768 5.467 86.009 1.00 58.07 248 SER A C 1
ATOM 1818 O O . SER A 1 248 ? 66.713 6.139 87.026 1.00 59.39 248 SER A O 1
ATOM 1821 N N . GLY A 1 249 ? 67.926 5.088 85.485 1.00 58.73 249 GLY A N 1
ATOM 1822 C CA . GLY A 1 249 ? 69.171 5.508 86.122 1.00 58.05 249 GLY A CA 1
ATOM 1823 C C . GLY A 1 249 ? 69.438 4.748 87.414 1.00 57.46 249 GLY A C 1
ATOM 1824 O O . GLY A 1 249 ? 70.542 4.808 87.973 1.00 57.68 249 GLY A O 1
ATOM 1825 N N . ASN A 1 250 ? 68.427 4.019 87.883 1.00 55.87 250 ASN A N 1
ATOM 1826 C CA . ASN A 1 250 ? 68.537 3.247 89.110 1.00 53.14 250 ASN A CA 1
ATOM 1827 C C . ASN A 1 250 ? 69.427 2.007 88.945 1.00 52.17 250 ASN A C 1
ATOM 1828 O O . ASN A 1 250 ? 69.237 1.199 88.021 1.00 50.30 250 ASN A O 1
ATOM 1833 N N . GLU A 1 251 ? 70.366 1.817 89.868 1.00 50.94 251 GLU A N 1
ATOM 1834 C CA . GLU A 1 251 ? 71.275 0.685 89.771 1.00 50.47 251 GLU A CA 1
ATOM 1835 C C . GLU A 1 251 ? 70.629 -0.711 89.795 1.00 49.84 251 GLU A C 1
ATOM 1836 O O . GLU A 1 251 ? 71.177 -1.667 89.213 1.00 47.28 251 GLU A O 1
ATOM 1842 N N . LYS A 1 252 ? 69.492 -0.860 90.466 1.00 49.50 252 LYS A N 1
ATOM 1843 C CA . LYS A 1 252 ? 68.870 -2.192 90.489 1.00 51.05 252 LYS A CA 1
ATOM 1844 C C . LYS A 1 252 ? 68.281 -2.477 89.110 1.00 49.30 252 LYS A C 1
ATOM 1845 O O . LYS A 1 252 ? 68.365 -3.601 88.608 1.00 48.83 252 LYS A O 1
ATOM 1851 N N . CYS A 1 253 ? 67.725 -1.436 88.494 1.00 47.76 253 CYS A N 1
ATOM 1852 C CA . CYS A 1 253 ? 67.177 -1.542 87.154 1.00 47.18 253 CYS A CA 1
ATOM 1853 C C . CYS A 1 253 ? 68.299 -1.768 86.140 1.00 45.46 253 CYS A C 1
ATOM 1854 O O . CYS A 1 253 ? 68.129 -2.518 85.183 1.00 44.82 253 CYS A O 1
ATOM 1857 N N . ILE A 1 254 ? 69.457 -1.152 86.354 1.00 44.90 254 ILE A N 1
ATOM 1858 C CA . ILE A 1 254 ? 70.557 -1.346 85.406 1.00 45.98 254 ILE A CA 1
ATOM 1859 C C . ILE A 1 254 ? 71.123 -2.753 85.552 1.00 45.23 254 ILE A C 1
ATOM 1860 O O . ILE A 1 254 ? 71.546 -3.387 84.562 1.00 44.66 254 ILE A O 1
ATOM 1865 N N . THR A 1 255 ? 71.091 -3.252 86.783 1.00 43.53 255 THR A N 1
ATOM 1866 C CA . THR A 1 255 ? 71.622 -4.575 87.052 1.00 42.14 255 THR A CA 1
ATOM 1867 C C . THR A 1 255 ? 70.692 -5.546 86.359 1.00 40.30 255 THR A C 1
ATOM 1868 O O . THR A 1 255 ? 71.129 -6.498 85.757 1.00 40.99 255 THR A O 1
ATOM 1872 N N . ILE A 1 256 ? 69.402 -5.292 86.439 1.00 38.93 256 ILE A N 1
ATOM 1873 C CA . ILE A 1 256 ? 68.439 -6.162 85.793 1.00 39.94 256 ILE A CA 1
ATOM 1874 C C . ILE A 1 256 ? 68.675 -6.098 84.278 1.00 40.26 256 ILE A C 1
ATOM 1875 O O . ILE A 1 256 ? 68.696 -7.135 83.599 1.00 40.77 256 ILE A O 1
ATOM 1880 N N . GLY A 1 257 ? 68.840 -4.873 83.766 1.00 40.44 257 GLY A N 1
ATOM 1881 C CA . GLY A 1 257 ? 69.054 -4.665 82.337 1.00 40.11 257 GLY A CA 1
ATOM 1882 C C . GLY A 1 257 ? 70.205 -5.505 81.836 1.00 38.57 257 GLY A C 1
ATOM 1883 O O . GLY A 1 257 ? 70.098 -6.175 80.823 1.00 40.57 257 GLY A O 1
ATOM 1884 N N . ILE A 1 258 ? 71.305 -5.470 82.566 1.00 38.00 258 ILE A N 1
ATOM 1885 C CA . ILE A 1 258 ? 72.476 -6.257 82.245 1.00 39.31 258 ILE A CA 1
ATOM 1886 C C . ILE A 1 258 ? 72.203 -7.767 82.307 1.00 42.37 258 ILE A C 1
ATOM 1887 O O . ILE A 1 258 ? 72.717 -8.558 81.487 1.00 42.31 258 ILE A O 1
ATOM 1892 N N . ASN A 1 259 ? 71.403 -8.191 83.282 1.00 41.54 259 ASN A N 1
ATOM 1893 C CA . ASN A 1 259 ? 71.185 -9.615 83.420 1.00 42.41 259 ASN A CA 1
ATOM 1894 C C . ASN A 1 259 ? 70.088 -10.183 82.538 1.00 43.39 259 ASN A C 1
ATOM 1895 O O . ASN A 1 259 ? 70.086 -11.368 82.240 1.00 44.59 259 ASN A O 1
ATOM 1900 N N . ILE A 1 260 ? 69.172 -9.341 82.082 1.00 42.50 260 ILE A N 1
ATOM 1901 C CA . ILE A 1 260 ? 68.095 -9.834 81.244 1.00 42.75 260 ILE A CA 1
ATOM 1902 C C . ILE A 1 260 ? 68.386 -9.648 79.747 1.00 42.34 260 ILE A C 1
ATOM 1903 O O . ILE A 1 260 ? 67.747 -10.287 78.891 1.00 41.75 260 ILE A O 1
ATOM 1908 N N . THR A 1 261 ? 69.349 -8.791 79.414 1.00 40.26 261 THR A N 1
ATOM 1909 C CA . THR A 1 261 ? 69.647 -8.553 77.996 1.00 38.07 261 THR A CA 1
ATOM 1910 C C . THR A 1 261 ? 70.271 -9.754 77.293 1.00 37.59 261 THR A C 1
ATOM 1911 O O . THR A 1 261 ? 71.127 -10.429 77.860 1.00 36.33 261 THR A O 1
ATOM 1915 N N . ARG A 1 262 ? 69.819 -10.026 76.068 1.00 34.02 262 ARG A N 1
ATOM 1916 C CA . ARG A 1 262 ? 70.361 -11.128 75.294 1.00 36.13 262 ARG A CA 1
ATOM 1917 C C . ARG A 1 262 ? 71.859 -10.971 74.975 1.00 35.58 262 ARG A C 1
ATOM 1918 O O . ARG A 1 262 ? 72.350 -9.870 74.738 1.00 35.94 262 ARG A O 1
ATOM 1926 N N . THR A 1 263 ? 72.563 -12.088 74.938 1.00 33.55 263 THR A N 1
ATOM 1927 C CA . THR A 1 263 ? 73.976 -12.116 74.611 1.00 35.70 263 THR A CA 1
ATOM 1928 C C . THR A 1 263 ? 74.170 -11.347 73.305 1.00 33.96 263 THR A C 1
ATOM 1929 O O . THR A 1 263 ? 73.391 -11.491 72.357 1.00 35.94 263 THR A O 1
ATOM 1933 N N . GLY A 1 264 ? 75.190 -10.510 73.276 1.00 35.03 264 GLY A N 1
ATOM 1934 C CA . GLY A 1 264 ? 75.488 -9.720 72.089 1.00 32.99 264 GLY A CA 1
ATOM 1935 C C . GLY A 1 264 ? 74.562 -8.544 71.897 1.00 31.02 264 GLY A C 1
ATOM 1936 O O . GLY A 1 264 ? 74.691 -7.830 70.926 1.00 31.39 264 GLY A O 1
ATOM 1937 N N . GLY A 1 265 ? 73.631 -8.352 72.826 1.00 29.93 265 GLY A N 1
ATOM 1938 C CA . GLY A 1 265 ? 72.663 -7.278 72.714 1.00 25.44 265 GLY A CA 1
ATOM 1939 C C . GLY A 1 265 ? 73.217 -6.020 73.333 1.00 28.68 265 GLY A C 1
ATOM 1940 O O . GLY A 1 265 ? 74.420 -5.959 73.639 1.00 28.10 265 GLY A O 1
ATOM 1941 N N A THR A 1 266 ? 72.341 -5.046 73.554 0.50 26.28 266 THR A N 1
ATOM 1942 N N B THR A 1 266 ? 72.381 -5.009 73.541 0.50 27.17 266 THR A N 1
ATOM 1943 C CA A THR A 1 266 ? 72.756 -3.768 74.065 0.50 28.21 266 THR A CA 1
ATOM 1944 C CA B THR A 1 266 ? 72.884 -3.777 74.102 0.50 29.95 266 THR A CA 1
ATOM 1945 C C A THR A 1 266 ? 71.859 -3.174 75.143 0.50 29.63 266 THR A C 1
ATOM 1946 C C B THR A 1 266 ? 71.910 -3.084 75.056 0.50 30.55 266 THR A C 1
ATOM 1947 O O A THR A 1 266 ? 70.637 -3.353 75.138 0.50 30.46 266 THR A O 1
ATOM 1948 O O B THR A 1 266 ? 70.689 -3.097 74.873 0.50 31.29 266 THR A O 1
ATOM 1955 N N . LEU A 1 267 ? 72.489 -2.463 76.071 1.00 30.12 267 LEU A N 1
ATOM 1956 C CA . LEU A 1 267 ? 71.765 -1.776 77.120 1.00 30.51 267 LEU A CA 1
ATOM 1957 C C . LEU A 1 267 ? 72.013 -0.304 76.855 1.00 28.80 267 LEU A C 1
ATOM 1958 O O . LEU A 1 267 ? 73.167 0.122 76.885 1.00 29.23 267 LEU A O 1
ATOM 1963 N N . MET A 1 268 ? 70.954 0.448 76.573 1.00 27.76 268 MET A N 1
ATOM 1964 C CA . MET A 1 268 ? 71.046 1.858 76.296 1.00 31.47 268 MET A CA 1
ATOM 1965 C C . MET A 1 268 ? 70.741 2.586 77.601 1.00 35.17 268 MET A C 1
ATOM 1966 O O . MET A 1 268 ? 69.711 2.308 78.230 1.00 34.10 268 MET A O 1
ATOM 1971 N N . LEU A 1 269 ? 71.634 3.492 78.007 1.00 34.32 269 LEU A N 1
ATOM 1972 C CA . LEU A 1 269 ? 71.451 4.286 79.229 1.00 37.27 269 LEU A CA 1
ATOM 1973 C C . LEU A 1 269 ? 70.872 5.630 78.815 1.00 40.30 269 LEU A C 1
ATOM 1974 O O . LEU A 1 269 ? 71.530 6.414 78.104 1.00 39.65 269 LEU A O 1
ATOM 1979 N N . VAL A 1 270 ? 69.640 5.883 79.231 1.00 41.12 270 VAL A N 1
ATOM 1980 C CA . VAL A 1 270 ? 68.976 7.126 78.883 1.00 47.20 270 VAL A CA 1
ATOM 1981 C C . VAL A 1 270 ? 68.462 7.818 80.141 1.00 52.10 270 VAL A C 1
ATOM 1982 O O . VAL A 1 270 ? 68.175 8.997 80.120 1.00 54.54 270 VAL A O 1
ATOM 1986 N N . GLY A 1 271 ? 68.409 7.073 81.243 1.00 58.35 271 GLY A N 1
ATOM 1987 C CA . GLY A 1 271 ? 67.922 7.593 82.509 1.00 65.86 271 GLY A CA 1
ATOM 1988 C C . GLY A 1 271 ? 68.616 8.764 83.200 1.00 70.51 271 GLY A C 1
ATOM 1989 O O . GLY A 1 271 ? 67.957 9.750 83.547 1.00 71.79 271 GLY A O 1
ATOM 1990 N N . MET A 1 272 ? 69.931 8.667 83.387 1.00 74.48 272 MET A N 1
ATOM 1991 C CA . MET A 1 272 ? 70.722 9.690 84.093 1.00 77.85 272 MET A CA 1
ATOM 1992 C C . MET A 1 272 ? 70.683 9.289 85.571 1.00 79.52 272 MET A C 1
ATOM 1993 O O . MET A 1 272 ? 69.813 9.728 86.325 1.00 80.00 272 MET A O 1
ATOM 1994 N N . GLY A 1 273 ? 71.632 8.443 85.969 1.00 81.35 273 GLY A N 1
ATOM 1995 C CA . GLY A 1 273 ? 71.681 7.950 87.336 1.00 82.10 273 GLY A CA 1
ATOM 1996 C C . GLY A 1 273 ? 71.900 8.977 88.427 1.00 82.74 273 GLY A C 1
ATOM 1997 O O . GLY A 1 273 ? 71.809 10.194 88.200 1.00 83.17 273 GLY A O 1
ATOM 1998 N N . SER A 1 274 ? 72.168 8.470 89.627 1.00 82.31 274 SER A N 1
ATOM 1999 C CA . SER A 1 274 ? 72.428 9.315 90.785 1.00 82.15 274 SER A CA 1
ATOM 2000 C C . SER A 1 274 ? 73.822 9.903 90.603 1.00 81.07 274 SER A C 1
ATOM 2001 O O . SER A 1 274 ? 73.979 11.065 90.217 1.00 82.54 274 SER A O 1
ATOM 2004 N N . GLN A 1 275 ? 74.837 9.096 90.868 1.00 78.44 275 GLN A N 1
ATOM 2005 C CA . GLN A 1 275 ? 76.207 9.558 90.718 1.00 76.37 275 GLN A CA 1
ATOM 2006 C C . GLN A 1 275 ? 77.016 8.326 90.374 1.00 73.79 275 GLN A C 1
ATOM 2007 O O . GLN A 1 275 ? 77.699 8.281 89.358 1.00 74.69 275 GLN A O 1
ATOM 2008 N N . MET A 1 276 ? 76.908 7.330 91.247 1.00 70.22 276 MET A N 1
ATOM 2009 C CA . MET A 1 276 ? 77.588 6.051 91.107 1.00 65.59 276 MET A CA 1
ATOM 2010 C C . MET A 1 276 ? 76.526 4.962 91.212 1.00 62.11 276 MET A C 1
ATOM 2011 O O . MET A 1 276 ? 75.478 5.147 91.841 1.00 60.06 276 MET A O 1
ATOM 2016 N N . VAL A 1 277 ? 76.798 3.830 90.585 1.00 57.98 277 VAL A N 1
ATOM 2017 C CA . VAL A 1 277 ? 75.898 2.710 90.673 1.00 55.83 277 VAL A CA 1
ATOM 2018 C C . VAL A 1 277 ? 76.775 1.497 90.868 1.00 55.65 277 VAL A C 1
ATOM 2019 O O . VAL A 1 277 ? 77.912 1.450 90.379 1.00 57.03 277 VAL A O 1
ATOM 2023 N N . THR A 1 278 ? 76.274 0.533 91.623 1.00 54.12 278 THR A N 1
ATOM 2024 C CA . THR A 1 278 ? 77.011 -0.697 91.857 1.00 53.72 278 THR A CA 1
ATOM 2025 C C . THR A 1 278 ? 76.359 -1.666 90.894 1.00 52.28 278 THR A C 1
ATOM 2026 O O . THR A 1 278 ? 75.208 -2.018 91.065 1.00 50.79 278 THR A O 1
ATOM 2030 N N . VAL A 1 279 ? 77.095 -2.084 89.871 1.00 52.33 279 VAL A N 1
ATOM 2031 C CA . VAL A 1 279 ? 76.514 -2.959 88.859 1.00 51.25 279 VAL A CA 1
ATOM 2032 C C . VAL A 1 279 ? 77.396 -4.117 88.517 1.00 50.99 279 VAL A C 1
ATOM 2033 O O . VAL A 1 279 ? 78.597 -4.082 88.746 1.00 50.50 279 VAL A O 1
ATOM 2037 N N . PRO A 1 280 ? 76.807 -5.167 87.939 1.00 52.34 280 PRO A N 1
ATOM 2038 C CA . PRO A 1 280 ? 77.549 -6.365 87.563 1.00 53.58 280 PRO A CA 1
ATOM 2039 C C . PRO A 1 280 ? 78.172 -6.325 86.177 1.00 55.77 280 PRO A C 1
ATOM 2040 O O . PRO A 1 280 ? 77.849 -7.183 85.342 1.00 57.65 280 PRO A O 1
ATOM 2044 N N . LEU A 1 281 ? 79.062 -5.362 85.926 1.00 56.01 281 LEU A N 1
ATOM 2045 C CA . LEU A 1 281 ? 79.714 -5.274 84.627 1.00 56.11 281 LEU A CA 1
ATOM 2046 C C . LEU A 1 281 ? 80.340 -6.597 84.214 1.00 57.63 281 LEU A C 1
ATOM 2047 O O . LEU A 1 281 ? 80.363 -6.916 83.021 1.00 59.79 281 LEU A O 1
ATOM 2052 N N . VAL A 1 282 ? 80.851 -7.370 85.175 1.00 57.64 282 VAL A N 1
ATOM 2053 C CA . VAL A 1 282 ? 81.460 -8.666 84.838 1.00 56.66 282 VAL A CA 1
ATOM 2054 C C . VAL A 1 282 ? 80.481 -9.541 84.010 1.00 58.19 282 VAL A C 1
ATOM 2055 O O . VAL A 1 282 ? 80.896 -10.172 83.028 1.00 58.13 282 VAL A O 1
ATOM 2059 N N . ASN A 1 283 ? 79.198 -9.553 84.400 1.00 56.88 283 ASN A N 1
ATOM 2060 C CA . ASN A 1 283 ? 78.137 -10.322 83.737 1.00 57.65 283 ASN A CA 1
ATOM 2061 C C . ASN A 1 283 ? 77.943 -9.859 82.303 1.00 59.06 283 ASN A C 1
ATOM 2062 O O . ASN A 1 283 ? 77.559 -10.644 81.432 1.00 59.83 283 ASN A O 1
ATOM 2067 N N . ALA A 1 284 ? 78.171 -8.571 82.074 1.00 59.02 284 ALA A N 1
ATOM 2068 C CA . ALA A 1 284 ? 78.005 -7.996 80.745 1.00 60.64 284 ALA A CA 1
ATOM 2069 C C . ALA A 1 284 ? 79.111 -8.498 79.832 1.00 60.05 284 ALA A C 1
ATOM 2070 O O . ALA A 1 284 ? 78.867 -8.921 78.701 1.00 57.82 284 ALA A O 1
ATOM 2072 N N . CYS A 1 285 ? 80.330 -8.452 80.356 1.00 60.18 285 CYS A N 1
ATOM 2073 C CA . CYS A 1 285 ? 81.500 -8.873 79.606 1.00 61.41 285 CYS A CA 1
ATOM 2074 C C . CYS A 1 285 ? 81.404 -10.349 79.194 1.00 58.95 285 CYS A C 1
ATOM 2075 O O . CYS A 1 285 ? 81.636 -10.689 78.032 1.00 56.84 285 CYS A O 1
ATOM 2078 N N . ALA A 1 286 ? 81.014 -11.202 80.140 1.00 57.61 286 ALA A N 1
ATOM 2079 C CA . ALA A 1 286 ? 80.878 -12.636 79.902 1.00 56.37 286 ALA A CA 1
ATOM 2080 C C . ALA A 1 286 ? 79.937 -12.981 78.736 1.00 54.93 286 ALA A C 1
ATOM 2081 O O . ALA A 1 286 ? 79.977 -14.099 78.239 1.00 56.03 286 ALA A O 1
ATOM 2083 N N . ARG A 1 287 ? 79.108 -12.029 78.292 1.00 52.52 287 ARG A N 1
ATOM 2084 C CA . ARG A 1 287 ? 78.177 -12.268 77.181 1.00 47.58 287 ARG A CA 1
ATOM 2085 C C . ARG A 1 287 ? 78.192 -11.116 76.139 1.00 44.64 287 ARG A C 1
ATOM 2086 O O . ARG A 1 287 ? 77.260 -10.926 75.350 1.00 43.16 287 ARG A O 1
ATOM 2094 N N . GLU A 1 288 ? 79.280 -10.367 76.135 1.00 40.21 288 GLU A N 1
ATOM 2095 C CA . GLU A 1 288 ? 79.444 -9.237 75.246 1.00 38.84 288 GLU A CA 1
ATOM 2096 C C . GLU A 1 288 ? 78.223 -8.350 75.137 1.00 38.15 288 GLU A C 1
ATOM 2097 O O . GLU A 1 288 ? 77.767 -8.064 74.029 1.00 39.39 288 GLU A O 1
ATOM 2103 N N . ILE A 1 289 ? 77.672 -7.932 76.267 1.00 37.40 289 ILE A N 1
ATOM 2104 C CA . ILE A 1 289 ? 76.551 -6.992 76.247 1.00 36.90 289 ILE A CA 1
ATOM 2105 C C . ILE A 1 289 ? 77.275 -5.641 76.145 1.00 38.22 289 ILE A C 1
ATOM 2106 O O . ILE A 1 289 ? 78.231 -5.398 76.888 1.00 39.96 289 ILE A O 1
ATOM 2111 N N . ASP A 1 290 ? 76.858 -4.782 75.234 1.00 33.92 290 ASP A N 1
ATOM 2112 C CA . ASP A 1 290 ? 77.445 -3.479 75.150 1.00 34.13 290 ASP A CA 1
ATOM 2113 C C . ASP A 1 290 ? 76.554 -2.525 75.952 1.00 34.99 290 ASP A C 1
ATOM 2114 O O . ASP A 1 290 ? 75.337 -2.703 76.011 1.00 34.66 290 ASP A O 1
ATOM 2119 N N . ILE A 1 291 ? 77.162 -1.534 76.596 1.00 34.40 291 ILE A N 1
ATOM 2120 C CA . ILE A 1 291 ? 76.409 -0.549 77.340 1.00 35.88 291 ILE A CA 1
ATOM 2121 C C . ILE A 1 291 ? 76.652 0.795 76.643 1.00 38.36 291 ILE A C 1
ATOM 2122 O O . ILE A 1 291 ? 77.777 1.313 76.652 1.00 39.15 291 ILE A O 1
ATOM 2127 N N . LYS A 1 292 ? 75.609 1.348 76.029 1.00 39.10 292 LYS A N 1
ATOM 2128 C CA . LYS A 1 292 ? 75.744 2.613 75.291 1.00 42.06 292 LYS A CA 1
ATOM 2129 C C . LYS A 1 292 ? 74.918 3.724 75.877 1.00 44.07 292 LYS A C 1
ATOM 2130 O O . LYS A 1 292 ? 73.773 3.526 76.282 1.00 45.69 292 LYS A O 1
ATOM 2136 N N . SER A 1 293 ? 75.513 4.906 75.915 1.00 45.19 293 SER A N 1
ATOM 2137 C CA . SER A 1 293 ? 74.858 6.083 76.446 1.00 44.60 293 SER A CA 1
ATOM 2138 C C . SER A 1 293 ? 74.173 6.803 75.309 1.00 44.06 293 SER A C 1
ATOM 2139 O O . SER A 1 293 ? 74.570 6.709 74.146 1.00 45.13 293 SER A O 1
ATOM 2142 N N . VAL A 1 294 ? 73.148 7.548 75.655 1.00 42.85 294 VAL A N 1
ATOM 2143 C CA . VAL A 1 294 ? 72.389 8.295 74.678 1.00 43.55 294 VAL A CA 1
ATOM 2144 C C . VAL A 1 294 ? 72.433 9.699 75.223 1.00 43.39 294 VAL A C 1
ATOM 2145 O O . VAL A 1 294 ? 72.062 9.919 76.363 1.00 42.30 294 VAL A O 1
ATOM 2149 N N . PHE A 1 295 ? 72.931 10.649 74.447 1.00 42.88 295 PHE A N 1
ATOM 2150 C CA . PHE A 1 295 ? 72.946 12.010 74.947 1.00 40.93 295 PHE A CA 1
ATOM 2151 C C . PHE A 1 295 ? 72.131 12.906 74.033 1.00 41.34 295 PHE A C 1
ATOM 2152 O O . PHE A 1 295 ? 72.623 13.366 72.982 1.00 40.05 295 PHE A O 1
ATOM 2160 N N . ARG A 1 296 ? 70.880 13.146 74.429 1.00 37.38 296 ARG A N 1
ATOM 2161 C CA . ARG A 1 296 ? 69.994 13.979 73.640 1.00 36.18 296 ARG A CA 1
ATOM 2162 C C . ARG A 1 296 ? 69.739 13.380 72.269 1.00 34.77 296 ARG A C 1
ATOM 2163 O O . ARG A 1 296 ? 69.218 12.291 72.175 1.00 34.34 296 ARG A O 1
ATOM 2171 N N . TYR A 1 297 ? 70.128 14.085 71.212 1.00 32.63 297 TYR A N 1
ATOM 2172 C CA . TYR A 1 297 ? 69.849 13.658 69.852 1.00 32.62 297 TYR A CA 1
ATOM 2173 C C . TYR A 1 297 ? 70.814 14.298 68.846 1.00 33.87 297 TYR A C 1
ATOM 2174 O O . TYR A 1 297 ? 71.462 15.331 69.130 1.00 32.68 297 TYR A O 1
ATOM 2183 N N . CYS A 1 298 ? 70.843 13.700 67.659 1.00 34.36 298 CYS A N 1
ATOM 2184 C CA . CYS A 1 298 ? 71.729 14.110 66.578 1.00 37.05 298 CYS A CA 1
ATOM 2185 C C . CYS A 1 298 ? 71.052 13.740 65.264 1.00 36.56 298 CYS A C 1
ATOM 2186 O O . CYS A 1 298 ? 70.931 12.548 64.931 1.00 34.29 298 CYS A O 1
ATOM 2189 N N . ASN A 1 299 ? 70.581 14.739 64.528 1.00 34.02 299 ASN A N 1
ATOM 2190 C CA . ASN A 1 299 ? 69.907 14.461 63.277 1.00 34.68 299 ASN A CA 1
ATOM 2191 C C . ASN A 1 299 ? 68.724 13.532 63.488 1.00 34.66 299 ASN A C 1
ATOM 2192 O O . ASN A 1 299 ? 68.344 12.784 62.570 1.00 35.07 299 ASN A O 1
ATOM 2197 N N . ASP A 1 300 ? 68.129 13.570 64.690 1.00 33.61 300 ASP A N 1
ATOM 2198 C CA . ASP A 1 300 ? 66.960 12.732 64.982 1.00 33.25 300 ASP A CA 1
ATOM 2199 C C . ASP A 1 300 ? 65.616 13.451 64.790 1.00 33.54 300 ASP A C 1
ATOM 2200 O O . ASP A 1 300 ? 64.578 12.846 64.409 1.00 33.30 300 ASP A O 1
ATOM 2205 N N . TYR A 1 301 ? 65.622 14.751 65.017 1.00 32.24 301 TYR A N 1
ATOM 2206 C CA . TYR A 1 301 ? 64.408 15.520 64.815 1.00 33.29 301 TYR A CA 1
ATOM 2207 C C . TYR A 1 301 ? 63.601 15.216 63.558 1.00 34.40 301 TYR A C 1
ATOM 2208 O O . TYR A 1 301 ? 62.402 15.015 63.640 1.00 35.60 301 TYR A O 1
ATOM 2217 N N . PRO A 1 302 ? 64.243 15.168 62.371 1.00 34.69 302 PRO A N 1
ATOM 2218 C CA . PRO A 1 302 ? 63.437 14.890 61.166 1.00 33.64 302 PRO A CA 1
ATOM 2219 C C . PRO A 1 302 ? 62.720 13.553 61.197 1.00 33.22 302 PRO A C 1
ATOM 2220 O O . PRO A 1 302 ? 61.628 13.403 60.613 1.00 33.12 302 PRO A O 1
ATOM 2224 N N . ILE A 1 303 ? 63.334 12.571 61.849 1.00 31.83 303 ILE A N 1
ATOM 2225 C CA . ILE A 1 303 ? 62.711 11.262 61.948 1.00 31.95 303 ILE A CA 1
ATOM 2226 C C . ILE A 1 303 ? 61.536 11.378 62.938 1.00 31.66 303 ILE A C 1
ATOM 2227 O O . ILE A 1 303 ? 60.455 10.850 62.706 1.00 33.05 303 ILE A O 1
ATOM 2232 N N . ALA A 1 304 ? 61.747 12.073 64.050 1.00 31.41 304 ALA A N 1
ATOM 2233 C CA . ALA A 1 304 ? 60.664 12.184 65.031 1.00 34.10 304 ALA A CA 1
ATOM 2234 C C . ALA A 1 304 ? 59.474 12.837 64.359 1.00 33.71 304 ALA A C 1
ATOM 2235 O O . ALA A 1 304 ? 58.349 12.372 64.497 1.00 32.28 304 ALA A O 1
ATOM 2237 N N . LEU A 1 305 ? 59.745 13.892 63.599 1.00 34.34 305 LEU A N 1
ATOM 2238 C CA . LEU A 1 305 ? 58.687 14.606 62.921 1.00 37.04 305 LEU A CA 1
ATOM 2239 C C . LEU A 1 305 ? 57.984 13.672 61.948 1.00 39.58 305 LEU A C 1
ATOM 2240 O O . LEU A 1 305 ? 56.749 13.634 61.922 1.00 38.60 305 LEU A O 1
ATOM 2245 N N . GLU A 1 306 ? 58.753 12.876 61.190 1.00 41.08 306 GLU A N 1
ATOM 2246 C CA . GLU A 1 306 ? 58.105 11.952 60.248 1.00 44.10 306 GLU A CA 1
ATOM 2247 C C . GLU A 1 306 ? 57.270 10.923 60.991 1.00 43.96 306 GLU A C 1
ATOM 2248 O O . GLU A 1 306 ? 56.230 10.517 60.467 1.00 44.13 306 GLU A O 1
ATOM 2254 N N . MET A 1 307 ? 57.700 10.489 62.189 1.00 41.40 307 MET A N 1
ATOM 2255 C CA . MET A 1 307 ? 56.875 9.517 62.932 1.00 41.20 307 MET A CA 1
ATOM 2256 C C . MET A 1 307 ? 55.512 10.153 63.303 1.00 40.34 307 MET A C 1
ATOM 2257 O O . MET A 1 307 ? 54.456 9.531 63.179 1.00 40.52 307 MET A O 1
ATOM 2262 N N . VAL A 1 308 ? 55.530 11.395 63.754 1.00 38.95 308 VAL A N 1
ATOM 2263 C CA . VAL A 1 308 ? 54.269 12.041 64.128 1.00 38.58 308 VAL A CA 1
ATOM 2264 C C . VAL A 1 308 ? 53.417 12.397 62.890 1.00 39.32 308 VAL A C 1
ATOM 2265 O O . VAL A 1 308 ? 52.218 12.149 62.879 1.00 38.86 308 VAL A O 1
ATOM 2269 N N . ALA A 1 309 ? 54.050 12.946 61.849 1.00 40.05 309 ALA A N 1
ATOM 2270 C CA . ALA A 1 309 ? 53.355 13.364 60.620 1.00 43.15 309 ALA A CA 1
ATOM 2271 C C . ALA A 1 309 ? 52.683 12.222 59.854 1.00 45.24 309 ALA A C 1
ATOM 2272 O O . ALA A 1 309 ? 51.603 12.389 59.288 1.00 46.01 309 ALA A O 1
ATOM 2274 N N . SER A 1 310 ? 53.307 11.055 59.850 1.00 46.07 310 SER A N 1
ATOM 2275 C CA . SER A 1 310 ? 52.744 9.906 59.153 1.00 48.03 310 SER A CA 1
ATOM 2276 C C . SER A 1 310 ? 51.733 9.154 60.029 1.00 48.69 310 SER A C 1
ATOM 2277 O O . SER A 1 310 ? 51.116 8.192 59.587 1.00 48.15 310 SER A O 1
ATOM 2280 N N . GLY A 1 311 ? 51.573 9.576 61.278 1.00 49.53 311 GLY A N 1
ATOM 2281 C CA . GLY A 1 311 ? 50.618 8.898 62.153 1.00 49.50 311 GLY A CA 1
ATOM 2282 C C . GLY A 1 311 ? 51.161 7.699 62.912 1.00 49.79 311 GLY A C 1
ATOM 2283 O O . GLY A 1 311 ? 50.391 6.967 63.520 1.00 49.75 311 GLY A O 1
ATOM 2284 N N . ARG A 1 312 ? 52.475 7.488 62.919 1.00 50.58 312 ARG A N 1
ATOM 2285 C CA . ARG A 1 312 ? 53.029 6.323 63.647 1.00 52.24 312 ARG A CA 1
ATOM 2286 C C . ARG A 1 312 ? 53.171 6.528 65.145 1.00 51.63 312 ARG A C 1
ATOM 2287 O O . ARG A 1 312 ? 53.284 5.568 65.894 1.00 52.51 312 ARG A O 1
ATOM 2295 N N . CYS A 1 313 ? 53.183 7.781 65.572 1.00 49.74 313 CYS A N 1
ATOM 2296 C CA . CYS A 1 313 ? 53.356 8.091 66.971 1.00 48.47 313 CYS A CA 1
ATOM 2297 C C . CYS A 1 313 ? 52.403 9.165 67.408 1.00 47.20 313 CYS A C 1
ATOM 2298 O O . CYS A 1 313 ? 52.405 10.276 66.867 1.00 47.19 313 CYS A O 1
ATOM 2301 N N . ASN A 1 314 ? 51.590 8.818 68.385 1.00 44.78 314 ASN A N 1
ATOM 2302 C CA . ASN A 1 314 ? 50.662 9.742 68.979 1.00 43.27 314 ASN A CA 1
ATOM 2303 C C . ASN A 1 314 ? 51.466 10.243 70.170 1.00 42.14 314 ASN A C 1
ATOM 2304 O O . ASN A 1 314 ? 51.651 9.510 71.142 1.00 41.31 314 ASN A O 1
ATOM 2309 N N . VAL A 1 315 ? 51.986 11.459 70.111 1.00 41.32 315 VAL A N 1
ATOM 2310 C CA . VAL A 1 315 ? 52.726 11.945 71.264 1.00 39.92 315 VAL A CA 1
ATOM 2311 C C . VAL A 1 315 ? 51.838 12.866 72.089 1.00 41.57 315 VAL A C 1
ATOM 2312 O O . VAL A 1 315 ? 52.129 13.123 73.244 1.00 39.89 315 VAL A O 1
ATOM 2316 N N . LYS A 1 316 ? 50.753 13.356 71.488 1.00 43.78 316 LYS A N 1
ATOM 2317 C CA . LYS A 1 316 ? 49.845 14.267 72.177 1.00 47.84 316 LYS A CA 1
ATOM 2318 C C . LYS A 1 316 ? 49.256 13.631 73.442 1.00 48.12 316 LYS A C 1
ATOM 2319 O O . LYS A 1 316 ? 49.045 14.319 74.446 1.00 47.93 316 LYS A O 1
ATOM 2325 N N . GLN A 1 317 ? 49.029 12.322 73.418 1.00 46.97 317 GLN A N 1
ATOM 2326 C CA . GLN A 1 317 ? 48.476 11.646 74.591 1.00 48.26 317 GLN A CA 1
ATOM 2327 C C . GLN A 1 317 ? 49.426 11.741 75.776 1.00 48.54 317 GLN A C 1
ATOM 2328 O O . GLN A 1 317 ? 49.089 11.297 76.864 1.00 49.51 317 GLN A O 1
ATOM 2334 N N . LEU A 1 318 ? 50.615 12.295 75.572 1.00 47.83 3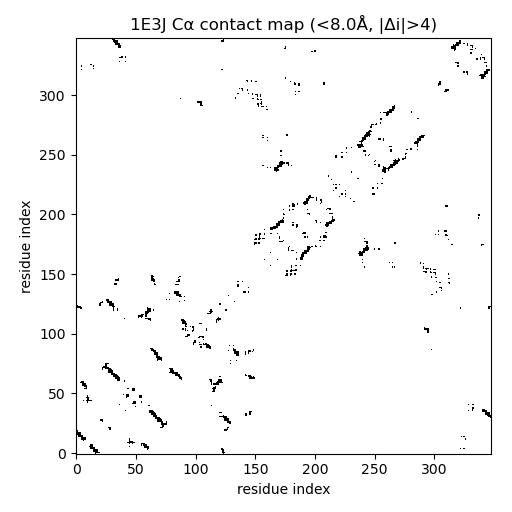18 LEU A N 1
ATOM 2335 C CA . LEU A 1 318 ? 51.604 12.383 76.647 1.00 47.36 318 LEU A CA 1
ATOM 2336 C C . LEU A 1 318 ? 51.378 13.589 77.538 1.00 46.13 318 LEU A C 1
ATOM 2337 O O . LEU A 1 318 ? 51.854 13.649 78.666 1.00 44.85 318 LEU A O 1
ATOM 2342 N N . VAL A 1 319 ? 50.687 14.580 77.022 1.00 45.52 319 VAL A N 1
ATOM 2343 C CA . VAL A 1 319 ? 50.452 15.764 77.833 1.00 46.96 319 VAL A CA 1
ATOM 2344 C C . VAL A 1 319 ? 49.360 15.476 78.891 1.00 48.61 319 VAL A C 1
ATOM 2345 O O . VAL A 1 319 ? 48.212 15.267 78.533 1.00 46.77 319 VAL A O 1
ATOM 2349 N N . THR A 1 320 ? 49.719 15.418 80.176 1.00 49.05 320 THR A N 1
ATOM 2350 C CA . THR A 1 320 ? 48.708 15.183 81.210 1.00 49.99 320 THR A CA 1
ATOM 2351 C C . THR A 1 320 ? 48.217 16.521 81.770 1.00 52.68 320 THR A C 1
ATOM 2352 O O . THR A 1 320 ? 47.047 16.661 82.131 1.00 54.32 320 THR A O 1
ATOM 2356 N N . HIS A 1 321 ? 49.108 17.508 81.825 1.00 53.55 321 HIS A N 1
ATOM 2357 C CA . HIS A 1 321 ? 48.776 18.820 82.359 1.00 53.91 321 HIS A CA 1
ATOM 2358 C C . HIS A 1 321 ? 49.147 19.931 81.395 1.00 54.62 321 HIS A C 1
ATOM 2359 O O . HIS A 1 321 ? 50.196 19.865 80.740 1.00 55.46 321 HIS A O 1
ATOM 2366 N N . SER A 1 322 ? 48.313 20.963 81.330 1.00 52.66 322 SER A N 1
ATOM 2367 C CA . SER A 1 322 ? 48.564 22.107 80.463 1.00 52.18 322 SER A CA 1
ATOM 2368 C C . SER A 1 322 ? 48.409 23.358 81.337 1.00 54.13 322 SER A C 1
ATOM 2369 O O . SER A 1 322 ? 47.477 23.439 82.142 1.00 55.85 322 SER A O 1
ATOM 2372 N N . PHE A 1 323 ? 49.324 24.315 81.189 1.00 52.99 323 PHE A N 1
ATOM 2373 C CA . PHE A 1 323 ? 49.305 25.567 81.938 1.00 51.92 323 PHE A CA 1
ATOM 2374 C C . PHE A 1 323 ? 49.678 26.677 80.963 1.00 52.64 323 PHE A C 1
ATOM 2375 O O . PHE A 1 323 ? 50.326 26.422 79.934 1.00 52.99 323 PHE A O 1
ATOM 2383 N N . LYS A 1 324 ? 49.278 27.901 81.291 1.00 50.84 324 LYS A N 1
ATOM 2384 C CA . LYS A 1 324 ? 49.625 29.067 80.495 1.00 49.56 324 LYS A CA 1
ATOM 2385 C C . LYS A 1 324 ? 50.978 29.553 81.055 1.00 47.34 324 LYS A C 1
ATOM 2386 O O . LYS A 1 324 ? 51.404 29.115 82.134 1.00 45.48 324 LYS A O 1
ATOM 2389 N N . LEU A 1 325 ? 51.649 30.432 80.327 1.00 44.10 325 LEU A N 1
ATOM 2390 C CA . LEU A 1 325 ? 52.931 30.939 80.767 1.00 45.41 325 LEU A CA 1
ATOM 2391 C C . LEU A 1 325 ? 52.812 31.606 82.150 1.00 48.25 325 LEU A C 1
ATOM 2392 O O . LEU A 1 325 ? 53.692 31.461 83.017 1.00 47.50 325 LEU A O 1
ATOM 2397 N N . GLU A 1 326 ? 51.711 32.316 82.385 1.00 49.57 326 GLU A N 1
ATOM 2398 C CA . GLU A 1 326 ? 51.541 32.963 83.690 1.00 51.10 326 GLU A CA 1
ATOM 2399 C C . GLU A 1 326 ? 51.580 31.948 84.857 1.00 49.62 326 GLU A C 1
ATOM 2400 O O . GLU A 1 326 ? 51.960 32.294 85.971 1.00 48.88 326 GLU A O 1
ATOM 2406 N N . GLN A 1 327 ? 51.193 30.697 84.610 1.00 47.95 327 GLN A N 1
ATOM 2407 C CA . GLN A 1 327 ? 51.187 29.692 85.674 1.00 47.70 327 GLN A CA 1
ATOM 2408 C C . GLN A 1 327 ? 52.418 28.772 85.700 1.00 46.23 327 GLN A C 1
ATOM 2409 O O . GLN A 1 327 ? 52.363 27.663 86.242 1.00 45.77 327 GLN A O 1
ATOM 2415 N N . THR A 1 328 ? 53.521 29.245 85.131 1.00 44.54 328 THR A N 1
ATOM 2416 C CA . THR A 1 328 ? 54.749 28.471 85.071 1.00 45.54 328 THR A CA 1
ATOM 2417 C C . THR A 1 328 ? 55.154 27.831 86.392 1.00 45.43 328 THR A C 1
ATOM 2418 O O . THR A 1 328 ? 55.506 26.643 86.431 1.00 43.08 328 THR A O 1
ATOM 2422 N N . VAL A 1 329 ? 55.115 28.598 87.480 1.00 46.87 329 VAL A N 1
ATOM 2423 C CA . VAL A 1 329 ? 55.510 28.030 88.776 1.00 48.98 329 VAL A CA 1
ATOM 2424 C C . VAL A 1 329 ? 54.615 26.867 89.163 1.00 49.53 329 VAL A C 1
ATOM 2425 O O . VAL A 1 329 ? 55.077 25.846 89.694 1.00 51.57 329 VAL A O 1
ATOM 2429 N N . ASP A 1 330 ? 53.333 26.991 88.869 1.00 50.41 330 ASP A N 1
ATOM 2430 C CA . ASP A 1 330 ? 52.425 25.890 89.153 1.00 50.00 330 ASP A CA 1
ATOM 2431 C C . ASP A 1 330 ? 52.832 24.722 88.261 1.00 50.02 330 ASP A C 1
ATOM 2432 O O . ASP A 1 330 ? 52.814 23.574 88.694 1.00 49.38 330 ASP A O 1
ATOM 2434 N N . ALA A 1 331 ? 53.201 25.016 87.014 1.00 49.55 331 ALA A N 1
ATOM 2435 C CA . ALA A 1 331 ? 53.592 23.949 86.079 1.00 48.78 331 ALA A CA 1
ATOM 2436 C C . ALA A 1 331 ? 54.771 23.211 86.664 1.00 47.10 331 ALA A C 1
ATOM 2437 O O . ALA A 1 331 ? 54.739 22.004 86.784 1.00 46.90 331 ALA A O 1
ATOM 2439 N N . PHE A 1 332 ? 55.809 23.931 87.061 1.00 48.37 332 PHE A N 1
ATOM 2440 C CA . PHE A 1 332 ? 56.966 23.264 87.651 1.00 49.82 332 PHE A CA 1
ATOM 2441 C C . PHE A 1 332 ? 56.588 22.475 88.898 1.00 51.82 332 PHE A C 1
ATOM 2442 O O . PHE A 1 332 ? 57.128 21.392 89.148 1.00 51.32 332 PHE A O 1
ATOM 2450 N N . GLU A 1 333 ? 55.662 22.993 89.696 1.00 55.51 333 GLU A N 1
ATOM 2451 C CA . GLU A 1 333 ? 55.287 22.240 90.894 1.00 58.22 333 GLU A CA 1
ATOM 2452 C C . GLU A 1 333 ? 54.661 20.911 90.477 1.00 57.19 333 GLU A C 1
ATOM 2453 O O . GLU A 1 333 ? 55.019 19.848 91.003 1.00 56.98 333 GLU A O 1
ATOM 2459 N N . ALA A 1 334 ? 53.745 20.961 89.515 1.00 56.06 334 ALA A N 1
ATOM 2460 C CA . ALA A 1 334 ? 53.123 19.731 89.033 1.00 56.73 334 ALA A CA 1
ATOM 2461 C C . ALA A 1 334 ? 54.228 18.783 88.534 1.00 58.55 334 ALA A C 1
ATOM 2462 O O . ALA A 1 334 ? 54.154 17.572 88.759 1.00 59.85 334 ALA A O 1
ATOM 2464 N N . ALA A 1 335 ? 55.260 19.328 87.882 1.00 58.61 335 ALA A N 1
ATOM 2465 C CA . ALA A 1 335 ? 56.347 18.489 87.386 1.00 60.24 335 ALA A CA 1
ATOM 2466 C C . ALA A 1 335 ? 57.218 17.993 88.534 1.00 60.58 335 ALA A C 1
ATOM 2467 O O . ALA A 1 335 ? 57.660 16.857 88.539 1.00 59.05 335 ALA A O 1
ATOM 2469 N N . ARG A 1 336 ? 57.460 18.845 89.519 1.00 62.81 336 ARG A N 1
ATOM 2470 C CA . ARG A 1 336 ? 58.294 18.439 90.644 1.00 65.13 336 ARG A CA 1
ATOM 2471 C C . ARG A 1 336 ? 57.669 17.289 91.439 1.00 66.22 336 ARG A C 1
ATOM 2472 O O . ARG A 1 336 ? 58.381 16.354 91.813 1.00 65.79 336 ARG A O 1
ATOM 2480 N N . LYS A 1 337 ? 56.349 17.347 91.677 1.00 67.18 337 LYS A N 1
ATOM 2481 C CA . LYS A 1 337 ? 55.639 16.305 92.445 1.00 68.28 337 LYS A CA 1
ATOM 2482 C C . LYS A 1 337 ? 55.649 14.912 91.809 1.00 69.23 337 LYS A C 1
ATOM 2483 O O . LYS A 1 337 ? 55.718 13.918 92.524 1.00 70.44 337 LYS A O 1
ATOM 2485 N N . LYS A 1 338 ? 55.581 14.840 90.478 1.00 70.20 338 LYS A N 1
ATOM 2486 C CA . LYS A 1 338 ? 55.601 13.567 89.739 1.00 70.98 338 LYS A CA 1
ATOM 2487 C C . LYS A 1 338 ? 54.563 12.523 90.177 1.00 71.28 338 LYS A C 1
ATOM 2488 O O . LYS A 1 338 ? 54.914 11.401 90.533 1.00 71.31 338 LYS A O 1
ATOM 2491 N N . ALA A 1 339 ? 53.288 12.891 90.133 1.00 71.92 339 ALA A N 1
ATOM 2492 C CA . ALA A 1 339 ? 52.214 11.986 90.523 1.00 73.16 339 ALA A CA 1
ATOM 2493 C C . ALA A 1 339 ? 51.976 10.910 89.452 1.00 74.11 339 ALA A C 1
ATOM 2494 O O . ALA A 1 339 ? 52.331 11.106 88.282 1.00 74.24 339 ALA A O 1
ATOM 2496 N N . ASP A 1 340 ? 51.379 9.783 89.850 1.00 74.21 340 ASP A N 1
ATOM 2497 C CA . ASP A 1 340 ? 51.086 8.693 88.914 1.00 74.83 340 ASP A CA 1
ATOM 2498 C C . ASP A 1 340 ? 50.308 9.153 87.684 1.00 73.35 340 ASP A C 1
ATOM 2499 O O . ASP A 1 340 ? 50.453 8.578 86.609 1.00 73.80 340 ASP A O 1
ATOM 2504 N N . ASN A 1 341 ? 49.480 10.179 87.845 1.00 71.06 341 ASN A N 1
ATOM 2505 C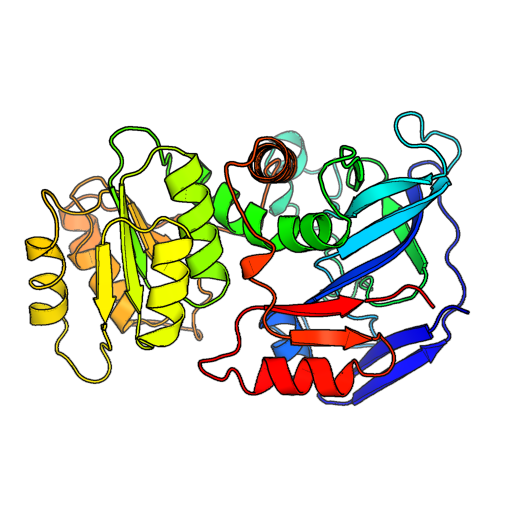 CA . ASN A 1 341 ? 48.700 10.712 86.731 1.00 68.38 341 ASN A CA 1
ATOM 2506 C C . ASN A 1 341 ? 49.497 11.763 85.919 1.00 66.14 341 ASN A C 1
ATOM 2507 O O . ASN A 1 341 ? 48.999 12.316 84.934 1.00 66.11 341 ASN A O 1
ATOM 2512 N N . THR A 1 342 ? 50.727 12.046 86.333 1.00 61.64 342 THR A N 1
ATOM 2513 C CA . THR A 1 342 ? 51.523 13.040 85.630 1.00 59.37 342 THR A CA 1
ATOM 2514 C C . THR A 1 342 ? 52.532 12.443 84.648 1.00 56.40 342 THR A C 1
ATOM 2515 O O . THR A 1 342 ? 53.377 11.614 85.019 1.00 55.94 342 THR A O 1
ATOM 2519 N N . ILE A 1 343 ? 52.434 12.840 83.393 1.00 52.33 343 ILE A N 1
ATOM 2520 C CA . ILE A 1 343 ? 53.399 12.352 82.436 1.00 50.01 343 ILE A CA 1
ATOM 2521 C C . ILE A 1 343 ? 54.160 13.573 81.970 1.00 48.57 343 ILE A C 1
ATOM 2522 O O . ILE A 1 343 ? 55.203 13.899 82.518 1.00 47.55 343 ILE A O 1
ATOM 2527 N N . LYS A 1 344 ? 53.621 14.280 80.996 1.00 45.91 344 LYS A N 1
ATOM 2528 C CA . LYS A 1 344 ? 54.305 15.461 80.507 1.00 46.71 344 LYS A CA 1
ATOM 2529 C C . LYS A 1 344 ? 53.510 16.742 80.796 1.00 45.80 344 LYS A C 1
ATOM 2530 O O . LYS A 1 344 ? 52.312 16.821 80.502 1.00 47.13 344 LYS A O 1
ATOM 2536 N N . VAL A 1 345 ? 54.181 17.736 81.384 1.00 45.68 345 VAL A N 1
ATOM 2537 C CA . VAL A 1 345 ? 53.579 19.038 81.712 1.00 42.88 345 VAL A CA 1
ATOM 2538 C C . VAL A 1 345 ? 53.962 20.019 80.605 1.00 43.45 345 VAL A C 1
ATOM 2539 O O . VAL A 1 345 ? 55.144 20.206 80.326 1.00 44.96 345 VAL A O 1
ATOM 2543 N N . MET A 1 346 ? 52.951 20.645 80.007 1.00 43.33 346 MET A N 1
ATOM 2544 C CA . MET A 1 346 ? 53.088 21.571 78.897 1.00 43.11 346 MET A CA 1
ATOM 2545 C C . MET A 1 346 ? 52.585 22.995 79.218 1.00 45.19 346 MET A C 1
ATOM 2546 O O . MET A 1 346 ? 51.501 23.190 79.799 1.00 45.66 346 MET A O 1
ATOM 2551 N N . ILE A 1 347 ? 53.381 23.980 78.807 1.00 43.65 347 ILE A N 1
ATOM 2552 C CA . ILE A 1 347 ? 53.103 25.379 79.009 1.00 41.48 347 ILE A CA 1
ATOM 2553 C C . ILE A 1 347 ? 52.880 26.070 77.680 1.00 43.09 347 ILE A C 1
ATOM 2554 O O . ILE A 1 347 ? 53.768 26.061 76.839 1.00 41.84 347 ILE A O 1
ATOM 2559 N N . SER A 1 348 ? 51.706 26.674 77.490 1.00 45.09 348 SER A N 1
ATOM 2560 C CA . SER A 1 348 ? 51.393 27.373 76.237 1.00 48.51 348 SER A CA 1
ATOM 2561 C C . SER A 1 348 ? 51.763 28.840 76.381 1.00 50.28 348 SER A C 1
ATOM 2562 O O . SER A 1 348 ? 51.507 29.458 77.418 1.00 53.08 348 SER A O 1
ATOM 2565 N N . CYS A 1 349 ? 52.329 29.400 75.322 1.00 51.67 349 CYS A N 1
ATOM 2566 C CA . CYS A 1 349 ? 52.820 30.761 75.328 1.00 52.89 349 CYS A CA 1
ATOM 2567 C C . CYS A 1 349 ? 52.094 31.850 74.578 1.00 55.57 349 CYS A C 1
ATOM 2568 O O . CYS A 1 349 ? 52.421 33.010 74.757 1.00 56.75 349 CYS A O 1
ATOM 2571 N N . ARG A 1 350 ? 51.152 31.533 73.711 1.00 58.48 350 ARG A N 1
ATOM 2572 C CA . ARG A 1 350 ? 50.533 32.626 72.983 1.00 62.77 350 ARG A CA 1
ATOM 2573 C C . ARG A 1 350 ? 49.579 33.440 73.861 1.00 64.75 350 ARG A C 1
ATOM 2574 O O . ARG A 1 350 ? 48.718 32.873 74.517 1.00 64.77 350 ARG A O 1
ATOM 2582 N N . GLN A 1 351 ? 49.742 34.766 73.883 1.00 67.34 351 GLN A N 1
ATOM 2583 C CA . GLN A 1 351 ? 48.881 35.650 74.701 1.00 69.51 351 GLN A CA 1
ATOM 2584 C C . GLN A 1 351 ? 47.410 35.609 74.301 1.00 69.82 351 GLN A C 1
ATOM 2585 O O . GLN A 1 351 ? 47.182 35.401 73.085 1.00 71.35 351 GLN A O 1
#